Protein AF-A0A252F638-F1 (afdb_monomer_lite)

Foldseek 3Di:
DVVVVVVVVVVVVVVVVVVVVVVVVVVVVVVVVVVVVVVVVVVVVVVVVVVVVVVVVVVVVVVVVVVLVVVLVVLVVVLVVLLVVLVVLLVLVVVLVVVVVVVDPCVVVVVVSVVVLVVSVVVVVVSQVVCVVSVHHDDARQHDDDDPPDPDDDDDDDDDGDHSVRVVCVVPVDDDDDDDDDDDPDPPWDWDDQPNFIWTPLDVQKIWGDDFQQRVVVSVCVVPVVQKDWAQPPLPVFDKDFDFLSQETQLIDGPCCRVPVQCVQCVPPVPGGLVVLLQLLVCLVVLVVCVVVVNDLVVLCVDPRNNSNSVQFVCQPDPQHWEWEAEDSGIYTDHHDSSNSVSNVVVRHIGMHTYRTYMDGHD

pLDDT: mean 82.48, std 19.23, range [24.03, 98.25]

Organism: NCBI:txid1945634

Radius of gyration: 35.83 Å; chains: 1; bounding box: 91×52×131 Å

Structure (mmCIF, N/CA/C/O backbone):
data_AF-A0A252F638-F1
#
_entry.id   AF-A0A252F638-F1
#
loop_
_atom_site.group_PDB
_atom_site.id
_atom_site.type_symbol
_atom_site.label_atom_id
_atom_site.label_alt_id
_atom_site.label_comp_id
_atom_site.label_asym_id
_atom_site.label_entity_id
_atom_site.label_seq_id
_atom_site.pdbx_PDB_ins_code
_atom_site.Cartn_x
_atom_site.Cartn_y
_atom_site.Cartn_z
_atom_site.occupancy
_atom_site.B_iso_or_equiv
_atom_site.auth_seq_id
_atom_site.auth_comp_id
_atom_site.auth_asym_id
_atom_site.auth_atom_id
_atom_site.pdbx_PDB_model_num
ATOM 1 N N . MET A 1 1 ? -57.952 12.252 77.945 1.00 58.69 1 MET A N 1
ATOM 2 C CA . MET A 1 1 ? -56.623 11.713 78.313 1.00 58.69 1 MET A CA 1
ATOM 3 C C . MET A 1 1 ? -56.264 10.426 77.569 1.00 58.69 1 MET A C 1
ATOM 5 O O . MET A 1 1 ? -55.336 10.479 76.787 1.00 58.69 1 MET A O 1
ATOM 9 N N . ARG A 1 2 ? -56.973 9.287 77.717 1.00 58.00 2 ARG A N 1
ATOM 10 C CA . ARG A 1 2 ? -56.670 8.074 76.906 1.00 58.00 2 ARG A CA 1
ATOM 11 C C . ARG A 1 2 ? -56.965 8.223 75.402 1.00 58.00 2 ARG A C 1
ATOM 13 O O . ARG A 1 2 ? -56.241 7.657 74.602 1.00 58.00 2 ARG A O 1
ATOM 20 N N . SER A 1 3 ? -58.005 8.981 75.043 1.00 65.00 3 SER A N 1
ATOM 21 C CA . SER A 1 3 ? -58.380 9.252 73.644 1.00 65.00 3 SER A CA 1
ATOM 22 C C . SER A 1 3 ? -57.400 10.192 72.933 1.00 65.00 3 SER A C 1
ATOM 24 O O . SER A 1 3 ? -57.160 10.025 71.746 1.00 65.00 3 SER A O 1
ATOM 26 N N . ASP A 1 4 ? -56.826 11.155 73.659 1.00 69.62 4 ASP A N 1
ATOM 27 C CA . ASP A 1 4 ? -55.934 12.176 73.088 1.00 69.62 4 ASP A CA 1
ATOM 28 C C . ASP A 1 4 ? -54.546 11.593 72.792 1.00 69.62 4 ASP A C 1
ATOM 30 O O . ASP A 1 4 ? -53.987 11.834 71.731 1.00 69.62 4 ASP A O 1
ATOM 34 N N . ILE A 1 5 ? -54.046 10.727 73.684 1.00 75.94 5 ILE A N 1
ATOM 35 C CA . ILE A 1 5 ? -52.773 10.015 73.495 1.00 75.94 5 ILE A CA 1
ATOM 36 C C . ILE 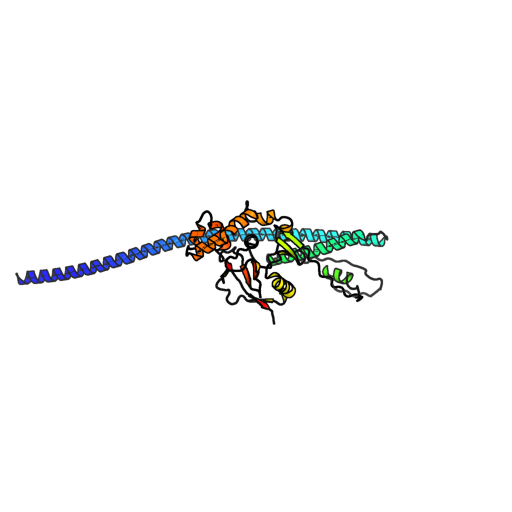A 1 5 ? -52.837 9.100 72.265 1.00 75.94 5 ILE A C 1
ATOM 38 O O . ILE A 1 5 ? -51.865 9.012 71.528 1.00 75.94 5 ILE A O 1
ATOM 42 N N . HIS A 1 6 ? -53.975 8.437 72.028 1.00 74.44 6 HIS A N 1
ATOM 43 C CA . HIS A 1 6 ? -54.121 7.531 70.888 1.00 74.44 6 HIS A CA 1
ATOM 44 C C . HIS A 1 6 ? -54.117 8.280 69.545 1.00 74.44 6 HIS A C 1
ATOM 46 O O . HIS A 1 6 ? -53.469 7.843 68.598 1.00 74.44 6 HIS A O 1
ATOM 52 N N . SER A 1 7 ? -54.770 9.447 69.494 1.00 81.75 7 SER A N 1
ATOM 53 C CA . SER A 1 7 ? -54.767 10.316 68.313 1.00 81.75 7 SER A CA 1
ATOM 54 C C . SER A 1 7 ? -53.388 10.921 68.030 1.00 81.75 7 SER A C 1
ATOM 56 O O . SER A 1 7 ? -53.022 11.062 66.867 1.00 81.75 7 SER A O 1
ATOM 58 N N . GLU A 1 8 ? -52.615 11.271 69.062 1.00 86.12 8 GLU A N 1
ATOM 59 C CA . GLU A 1 8 ? -51.240 11.758 68.884 1.00 86.12 8 GLU A CA 1
ATOM 60 C C . GLU A 1 8 ? -50.291 10.654 68.403 1.00 86.12 8 GLU A C 1
ATOM 62 O O . GLU A 1 8 ? -49.432 10.927 67.567 1.00 86.12 8 GLU A O 1
ATOM 67 N N . THR A 1 9 ? -50.451 9.411 68.879 1.00 83.06 9 THR A N 1
ATOM 68 C CA . THR A 1 9 ? -49.637 8.278 68.407 1.00 83.06 9 THR A CA 1
ATOM 69 C C . THR A 1 9 ? -49.899 7.934 66.943 1.00 83.06 9 THR A C 1
ATOM 71 O O . THR A 1 9 ? -48.945 7.717 66.208 1.00 83.06 9 THR A O 1
ATOM 74 N N . GLU A 1 10 ? -51.157 7.961 66.498 1.00 86.44 10 GLU A N 1
ATOM 75 C CA . GLU A 1 10 ? -51.524 7.685 65.099 1.00 86.44 10 GLU A CA 1
ATOM 76 C C . GLU A 1 10 ? -50.970 8.764 64.147 1.00 86.44 10 GLU A C 1
ATOM 78 O O . GLU A 1 10 ? -50.422 8.457 63.092 1.00 86.44 10 GLU A O 1
ATOM 83 N N . LEU A 1 11 ? -51.005 10.038 64.562 1.00 90.44 11 LEU A N 1
ATOM 84 C CA . LEU A 1 11 ? -50.413 11.145 63.801 1.00 90.44 11 LEU A CA 1
ATOM 85 C C . LEU A 1 11 ? -48.877 11.047 63.711 1.00 90.44 11 LEU A C 1
ATOM 87 O O . LEU A 1 11 ? -48.276 11.474 62.726 1.00 90.44 11 LEU A O 1
ATOM 91 N N . LEU A 1 12 ? -48.236 10.527 64.762 1.00 88.69 12 LEU A N 1
ATOM 92 C CA . LEU A 1 12 ? -46.794 10.287 64.804 1.00 88.69 12 LEU A CA 1
ATOM 93 C C . LEU A 1 12 ? -46.390 9.129 63.889 1.00 88.69 12 LEU A C 1
ATOM 95 O O . LEU A 1 12 ? -45.396 9.261 63.180 1.00 88.69 12 LEU A O 1
ATOM 99 N N . GLU A 1 13 ? -47.150 8.034 63.877 1.00 88.44 13 GLU A N 1
ATOM 100 C CA . GLU A 1 13 ? -46.919 6.904 62.966 1.00 88.44 13 GLU A CA 1
ATOM 101 C C . GLU A 1 13 ? -47.031 7.353 61.509 1.00 88.44 13 GLU A C 1
ATOM 103 O O . GLU A 1 13 ? -46.106 7.134 60.731 1.00 88.44 13 GLU A O 1
ATOM 108 N N . GLN A 1 14 ? -48.088 8.098 61.175 1.00 92.12 14 GLN A N 1
ATOM 109 C CA . GLN A 1 14 ? -48.300 8.606 59.821 1.00 92.12 14 GLN A CA 1
ATOM 110 C C . GLN A 1 14 ? -47.173 9.545 59.362 1.00 92.12 14 GLN A C 1
ATOM 112 O O . GLN A 1 14 ? -46.662 9.409 58.255 1.00 92.12 14 GLN A O 1
ATOM 117 N N . LYS A 1 15 ? -46.723 10.459 60.232 1.00 93.81 15 LYS A N 1
ATOM 118 C CA . LYS A 1 15 ? -45.560 11.312 59.935 1.00 93.81 15 LYS A CA 1
ATOM 119 C C . LYS A 1 15 ? -44.263 10.525 59.796 1.00 93.81 15 LYS A C 1
ATOM 121 O O . LYS A 1 15 ? -43.403 10.916 59.020 1.00 93.81 15 LYS A O 1
ATOM 126 N N . THR A 1 16 ? -44.100 9.453 60.567 1.00 93.00 16 THR A N 1
ATOM 127 C CA . THR A 1 16 ? -42.897 8.616 60.493 1.00 93.00 16 THR A CA 1
ATOM 128 C C . THR A 1 16 ? -42.855 7.861 59.165 1.00 93.00 16 THR A C 1
ATOM 130 O O . THR A 1 16 ? -41.799 7.820 58.543 1.00 93.00 16 THR A O 1
ATOM 133 N N . GLU A 1 17 ? -43.991 7.340 58.689 1.00 93.06 17 GLU A N 1
ATOM 134 C CA . GLU A 1 17 ? -44.095 6.717 57.360 1.00 93.06 17 GLU A CA 1
ATOM 135 C C . GLU A 1 17 ? -43.847 7.718 56.220 1.00 93.06 17 GLU A C 1
ATOM 137 O O . GLU A 1 17 ? -43.155 7.387 55.256 1.00 93.06 17 GLU A O 1
ATOM 142 N N . GLU A 1 18 ? -44.370 8.946 56.325 1.00 94.62 18 GLU A N 1
ATOM 143 C CA . GLU A 1 18 ? -44.113 10.010 55.342 1.00 94.62 18 GLU A CA 1
ATOM 144 C C . GLU A 1 18 ? -42.617 10.364 55.266 1.00 94.62 18 GLU A C 1
ATOM 146 O O . GLU A 1 18 ? -42.051 10.430 54.174 1.00 94.62 18 GLU A O 1
ATOM 151 N N . GLU A 1 19 ? -41.957 10.524 56.415 1.00 94.62 19 GLU A N 1
ATOM 152 C CA . GLU A 1 19 ? -40.517 10.804 56.494 1.00 94.62 19 GLU A CA 1
ATOM 153 C C . GLU A 1 19 ? -39.664 9.617 56.002 1.00 94.62 19 GLU A C 1
ATOM 155 O O . GLU A 1 19 ? -38.630 9.820 55.364 1.00 94.62 19 GLU A O 1
ATOM 160 N N . GLU A 1 20 ? -40.085 8.367 56.240 1.00 93.69 20 GLU A N 1
ATOM 161 C CA . GLU A 1 20 ? -39.410 7.183 55.689 1.00 93.69 20 GLU A CA 1
ATOM 162 C C . GLU A 1 20 ? -39.523 7.109 54.162 1.00 93.69 20 GLU A C 1
ATOM 164 O O . GLU A 1 20 ? -38.523 6.833 53.492 1.00 93.69 20 GLU A O 1
ATOM 169 N N . GLN A 1 21 ? -40.696 7.411 53.595 1.00 94.50 21 GLN A N 1
ATOM 170 C CA . GLN A 1 21 ? -40.860 7.498 52.142 1.00 94.50 21 GLN A CA 1
ATOM 171 C C . GLN A 1 21 ? -40.021 8.629 51.546 1.00 94.50 21 GLN A C 1
ATOM 173 O O . GLN A 1 21 ? -39.346 8.430 50.533 1.00 94.50 21 GLN A O 1
ATOM 178 N N . GLU A 1 22 ? -40.017 9.812 52.165 1.00 95.50 22 GLU A N 1
ATOM 179 C CA . GLU A 1 22 ? -39.194 10.927 51.699 1.00 95.50 22 GLU A CA 1
ATOM 180 C C . GLU A 1 22 ? -37.705 10.558 51.733 1.00 95.50 22 GLU A C 1
ATOM 182 O O . GLU A 1 22 ? -36.995 10.755 50.741 1.00 95.50 22 GLU A O 1
ATOM 187 N N . LYS A 1 23 ? -37.243 9.912 52.808 1.00 95.38 23 LYS A N 1
ATOM 188 C CA . LYS A 1 23 ? -35.877 9.397 52.910 1.00 95.38 23 LYS A CA 1
ATOM 189 C C . LYS A 1 23 ? -35.537 8.424 51.777 1.00 95.38 23 LYS A C 1
ATOM 191 O O . LYS A 1 23 ? -34.505 8.605 51.132 1.00 95.38 23 LYS A O 1
ATOM 196 N N . GLU A 1 24 ? -36.388 7.439 51.491 1.00 95.50 24 GLU A N 1
ATOM 197 C CA . GLU A 1 24 ? -36.152 6.475 50.405 1.00 95.50 24 GLU A CA 1
ATOM 198 C C . GLU A 1 24 ? -36.061 7.177 49.037 1.00 95.50 24 GLU A C 1
ATOM 200 O O . GLU A 1 24 ? -35.197 6.865 48.210 1.00 95.50 24 GLU A O 1
ATOM 205 N N . THR A 1 25 ? -36.908 8.182 48.788 1.00 96.12 25 THR A N 1
ATOM 206 C CA . THR A 1 25 ? -36.836 8.958 47.539 1.00 96.12 25 THR A CA 1
ATOM 207 C C . THR A 1 25 ? -35.544 9.767 47.421 1.00 96.12 25 THR A C 1
ATOM 209 O O . THR A 1 25 ? -34.970 9.846 46.330 1.00 96.12 25 THR A O 1
ATOM 212 N N . LEU A 1 26 ? -35.057 10.340 48.526 1.00 95.69 26 LEU A N 1
ATOM 213 C CA . LEU A 1 26 ? -33.800 11.084 48.562 1.00 95.69 26 LEU A CA 1
ATOM 214 C C . LEU A 1 26 ? -32.593 10.166 48.348 1.00 95.69 26 LEU A C 1
ATOM 216 O O . LEU A 1 26 ? -31.718 10.516 47.558 1.00 95.69 26 LEU A O 1
ATOM 220 N N . GLU A 1 27 ? -32.576 8.984 48.966 1.00 96.06 27 GLU A N 1
ATOM 221 C CA . GLU A 1 27 ? -31.521 7.979 48.775 1.00 96.06 27 GLU A CA 1
ATOM 222 C C . GLU A 1 27 ? -31.465 7.500 47.315 1.00 96.06 27 GLU A C 1
ATOM 224 O O . GLU A 1 27 ? -30.397 7.482 46.698 1.00 96.06 27 GLU A O 1
ATOM 229 N N . ASN A 1 28 ? -32.619 7.214 46.706 1.00 95.12 28 ASN A N 1
ATOM 230 C CA . ASN A 1 28 ? -32.695 6.850 45.289 1.00 95.12 28 ASN A CA 1
ATOM 231 C C . ASN A 1 28 ? -32.191 7.975 44.375 1.00 95.12 28 ASN A C 1
ATOM 233 O O . ASN A 1 28 ? -31.450 7.734 43.416 1.00 95.12 28 ASN A O 1
ATOM 237 N N . ARG A 1 29 ? -32.556 9.224 44.677 1.00 96.25 29 ARG A N 1
ATOM 238 C CA . ARG A 1 29 ? -32.088 10.388 43.919 1.00 96.25 29 ARG A CA 1
ATOM 239 C C . ARG A 1 29 ? -30.583 10.596 44.075 1.00 96.25 29 ARG A C 1
ATOM 241 O O . ARG A 1 29 ? -29.923 10.943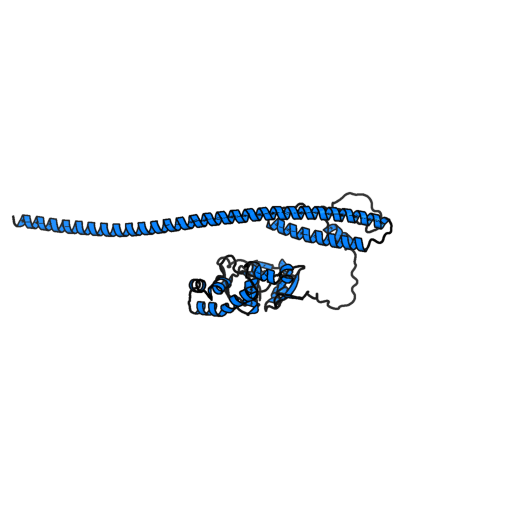 43.096 1.00 96.25 29 ARG A O 1
ATOM 248 N N . GLU A 1 30 ? -30.034 10.368 45.264 1.00 95.31 30 GLU A N 1
ATOM 249 C CA . GLU A 1 30 ? -28.596 10.432 45.513 1.00 95.31 30 GLU A CA 1
ATOM 250 C C . GLU A 1 30 ? -27.836 9.395 44.676 1.00 95.31 30 GLU A C 1
ATOM 252 O O . GLU A 1 30 ? -26.836 9.741 44.045 1.00 95.31 30 GLU A O 1
ATOM 257 N N . ILE A 1 31 ? -28.330 8.154 44.606 1.00 96.31 31 ILE A N 1
ATOM 258 C CA . ILE A 1 31 ? -27.731 7.096 43.781 1.00 96.31 31 ILE A CA 1
ATOM 259 C C . ILE A 1 31 ? -27.689 7.524 42.311 1.00 96.31 31 ILE A C 1
ATOM 261 O O . ILE A 1 31 ? -26.625 7.482 41.694 1.00 96.31 31 ILE A O 1
ATOM 265 N N . ILE A 1 32 ? -28.813 8.006 41.768 1.00 96.69 32 ILE A N 1
ATOM 266 C CA . ILE A 1 32 ? -28.897 8.462 40.371 1.00 96.69 32 ILE A CA 1
ATOM 267 C C . ILE A 1 32 ? -27.899 9.597 40.101 1.00 96.69 32 ILE A C 1
ATOM 269 O O . ILE A 1 32 ? -27.195 9.575 39.092 1.00 96.69 32 ILE A O 1
ATOM 273 N N . LEU A 1 33 ? -27.810 10.579 41.004 1.00 95.25 33 LEU A N 1
ATOM 274 C CA . LEU A 1 33 ? -26.892 11.709 40.853 1.00 95.25 33 LEU A CA 1
ATOM 275 C C . LEU A 1 33 ? -25.424 11.275 40.916 1.00 95.25 33 LEU A C 1
ATOM 277 O O . LEU A 1 33 ? -24.620 11.755 40.120 1.00 95.25 33 LEU A O 1
ATOM 281 N N . ARG A 1 34 ? -25.068 10.349 41.813 1.00 94.94 34 ARG A N 1
ATOM 282 C CA . ARG A 1 34 ? -23.709 9.793 41.890 1.00 94.94 34 ARG A CA 1
ATOM 283 C C . ARG A 1 34 ? -23.340 9.031 40.618 1.00 94.94 34 ARG A C 1
ATOM 285 O O . ARG A 1 34 ? -22.230 9.196 40.123 1.00 94.94 34 ARG A O 1
ATOM 292 N N . THR A 1 35 ? -24.264 8.246 40.063 1.00 95.81 35 THR A N 1
ATOM 293 C CA . THR A 1 35 ? -24.048 7.553 38.784 1.00 95.81 35 THR A CA 1
ATOM 294 C C . THR A 1 35 ? -23.843 8.541 37.635 1.00 95.81 35 THR A C 1
ATOM 296 O O . THR A 1 35 ? -22.901 8.379 36.864 1.00 95.81 35 THR A O 1
ATOM 299 N N . ALA A 1 36 ? -24.669 9.587 37.544 1.00 95.50 36 ALA A N 1
ATOM 300 C CA . ALA A 1 36 ? -24.535 10.608 36.506 1.00 95.50 36 ALA A CA 1
ATOM 301 C C . ALA A 1 36 ? -23.209 11.384 36.611 1.00 95.50 36 ALA A C 1
ATOM 303 O O . ALA A 1 36 ? -22.585 11.674 35.595 1.00 95.50 36 ALA A O 1
ATOM 304 N N . LEU A 1 37 ? -22.750 11.691 37.831 1.00 95.44 37 LEU A N 1
ATOM 305 C CA . LEU A 1 37 ? -21.444 12.323 38.048 1.00 95.44 37 LEU A CA 1
ATOM 306 C C . LEU A 1 37 ? -20.290 11.429 37.584 1.00 95.44 37 LEU A C 1
ATOM 308 O O . LEU A 1 37 ? -19.394 11.924 36.910 1.00 95.44 37 LEU A O 1
ATOM 312 N N . GLY A 1 38 ? -20.342 10.126 37.880 1.00 95.88 38 GLY A N 1
ATOM 313 C CA . GLY A 1 38 ? -19.332 9.176 37.404 1.00 95.88 38 GLY A CA 1
ATOM 314 C C . GLY A 1 38 ? -19.253 9.115 35.875 1.00 95.88 38 GLY A C 1
ATOM 315 O O . GLY A 1 38 ? -18.164 9.167 35.316 1.00 95.88 38 GLY A O 1
ATOM 316 N N . GLN A 1 39 ? -20.402 9.102 35.192 1.00 95.12 39 GLN A N 1
ATOM 317 C CA . GLN A 1 39 ? -20.447 9.147 33.723 1.00 95.12 39 GLN A CA 1
ATOM 318 C C . GLN A 1 39 ? -19.844 10.442 33.164 1.00 95.12 39 GLN A C 1
ATOM 320 O O . GLN A 1 39 ? -19.065 10.401 32.218 1.00 95.12 39 GLN A O 1
ATOM 325 N N . LEU A 1 40 ? -20.144 11.593 33.773 1.00 95.50 40 LEU A N 1
ATOM 326 C CA . LEU A 1 40 ? -19.561 12.871 33.354 1.00 95.50 40 LEU A CA 1
ATOM 327 C C . LEU A 1 40 ? -18.043 12.927 33.582 1.00 95.50 40 LEU A C 1
ATOM 329 O O . LEU A 1 40 ? -17.329 13.535 32.787 1.00 95.50 40 LEU A O 1
ATOM 333 N N . GLU A 1 41 ? -17.530 12.305 34.645 1.00 96.00 41 GLU A N 1
ATOM 334 C CA . GLU A 1 41 ? -16.086 12.187 34.871 1.00 96.00 41 GLU A CA 1
ATOM 335 C C . GLU A 1 41 ? -15.407 11.331 33.794 1.00 96.00 41 GLU A C 1
ATOM 337 O O . GLU A 1 41 ? -14.342 11.712 33.299 1.00 96.00 41 GLU A O 1
ATOM 342 N N . GLU A 1 42 ? -16.025 10.218 33.389 1.00 95.25 42 GLU A N 1
ATOM 343 C CA . GLU A 1 42 ? -15.558 9.397 32.263 1.00 95.25 42 GLU A CA 1
ATOM 344 C C . GLU A 1 42 ? -15.563 10.194 30.950 1.00 95.25 42 GLU A C 1
ATOM 346 O O . GLU A 1 42 ? -14.553 10.217 30.242 1.00 95.25 42 GLU A O 1
ATOM 351 N N . ASP A 1 43 ? -16.640 10.928 30.660 1.00 95.06 43 ASP A N 1
ATOM 352 C CA . ASP A 1 43 ? -16.746 11.769 29.462 1.00 95.06 43 ASP A CA 1
ATOM 353 C C . ASP A 1 43 ? -15.653 12.851 29.417 1.00 95.06 43 ASP A C 1
ATOM 355 O O . ASP A 1 43 ? -15.048 13.094 28.368 1.00 95.06 43 ASP A O 1
ATOM 359 N N . ILE A 1 44 ? -15.335 13.476 30.559 1.00 95.56 44 ILE A N 1
ATOM 360 C CA . ILE A 1 44 ? -14.235 14.449 30.667 1.00 95.56 44 ILE A CA 1
ATOM 361 C C . ILE A 1 44 ? -12.887 13.786 30.355 1.00 95.56 44 ILE A C 1
ATOM 363 O O . ILE A 1 44 ? -12.056 14.372 29.653 1.00 95.56 44 ILE A O 1
ATOM 367 N N . GLN A 1 45 ? -12.655 12.562 30.839 1.00 93.81 45 GLN A N 1
ATOM 368 C CA . GLN A 1 45 ? -11.428 11.822 30.536 1.00 93.81 45 GLN A CA 1
ATOM 369 C C . GLN A 1 45 ? -11.323 11.491 29.044 1.00 93.81 45 GLN A C 1
ATOM 371 O O . GLN A 1 45 ? -10.265 11.705 28.446 1.00 93.81 45 GLN A O 1
ATOM 376 N N . VAL A 1 46 ? -12.416 11.029 28.429 1.00 94.19 46 VAL A N 1
ATOM 377 C CA . VAL A 1 46 ? -12.481 10.755 26.986 1.00 94.19 46 VAL A CA 1
ATOM 378 C C . VAL A 1 46 ? -12.207 12.028 26.186 1.00 94.19 46 VAL A C 1
ATOM 380 O O . VAL A 1 46 ? -11.381 12.001 25.272 1.00 94.19 46 VAL A O 1
ATOM 383 N N . SER A 1 47 ? -12.809 13.159 26.566 1.00 92.94 47 SER A N 1
ATOM 384 C CA . SER A 1 47 ? -12.556 14.459 25.931 1.00 92.94 47 SER A CA 1
ATOM 385 C C . SER A 1 47 ? -11.071 14.830 25.970 1.00 92.94 47 SER A C 1
ATOM 387 O O . SER A 1 47 ? -10.502 15.205 24.947 1.00 92.94 47 SER A O 1
ATOM 389 N N . GLY A 1 48 ? -10.403 14.646 27.113 1.00 94.75 48 GLY A N 1
ATOM 390 C CA . GLY A 1 48 ? -8.969 14.923 27.236 1.00 94.75 48 GLY A CA 1
ATOM 391 C C . GLY A 1 48 ? -8.077 14.006 26.384 1.00 94.75 48 GLY A C 1
ATOM 392 O O . GLY A 1 48 ? -7.020 14.429 25.912 1.00 94.75 48 GLY A O 1
ATOM 393 N N . ILE A 1 49 ? -8.478 12.749 26.157 1.00 94.62 49 ILE A N 1
ATOM 394 C CA . ILE A 1 49 ? -7.775 11.834 25.238 1.00 94.62 49 ILE A CA 1
ATOM 395 C C . ILE A 1 49 ? -7.979 12.273 23.783 1.00 94.62 49 ILE A C 1
ATOM 397 O O . ILE A 1 49 ? -7.032 12.248 22.989 1.00 94.62 49 ILE A O 1
ATOM 401 N N . LEU A 1 50 ? -9.195 12.690 23.427 1.00 92.25 50 LEU A N 1
ATOM 402 C CA . LEU A 1 50 ? -9.516 13.172 22.086 1.00 92.25 50 LEU A CA 1
ATOM 403 C C . LEU A 1 50 ? -8.754 14.456 21.751 1.00 92.25 50 LEU A C 1
ATOM 405 O O . LEU A 1 50 ? -8.195 14.542 20.662 1.00 92.25 50 LEU A O 1
ATOM 409 N N . GLU A 1 51 ? -8.647 15.402 22.686 1.00 95.88 51 GLU A N 1
ATOM 410 C CA . GLU A 1 51 ? -7.850 16.624 22.509 1.00 95.88 51 GLU A CA 1
ATOM 411 C C . GLU A 1 51 ? -6.380 16.309 22.209 1.00 95.88 51 GLU A C 1
ATOM 413 O O . GLU A 1 51 ? -5.830 16.792 21.221 1.00 95.88 51 GLU A O 1
ATOM 418 N N . LYS A 1 52 ? -5.753 15.415 22.983 1.00 94.75 52 LYS A N 1
ATOM 419 C CA . LYS A 1 52 ? -4.360 14.998 22.738 1.00 94.75 52 LYS A CA 1
ATOM 420 C C . LYS A 1 52 ? -4.185 14.306 21.390 1.00 94.75 52 LYS A C 1
ATOM 422 O O . LYS A 1 52 ? -3.175 14.491 20.711 1.00 94.75 52 LYS A O 1
ATOM 427 N N . THR A 1 53 ? -5.162 13.488 21.007 1.00 93.38 53 THR A N 1
ATOM 428 C CA . THR A 1 53 ? -5.156 12.790 19.718 1.00 93.38 53 THR A CA 1
ATOM 429 C C . THR A 1 53 ? -5.280 13.794 18.575 1.00 93.38 53 THR A C 1
ATOM 431 O O . THR A 1 53 ? -4.540 13.705 17.599 1.00 93.38 53 THR A O 1
ATOM 434 N N . PHE A 1 54 ? -6.156 14.788 18.720 1.00 94.75 54 PHE A N 1
ATOM 435 C CA . PHE A 1 54 ? -6.317 15.879 17.767 1.00 94.75 54 PHE A CA 1
ATOM 436 C C . PHE A 1 54 ? -5.025 16.691 17.608 1.00 94.75 54 PHE A C 1
ATOM 438 O O . PHE A 1 54 ? -4.583 16.919 16.484 1.00 94.75 54 PHE A O 1
ATOM 445 N N . GLU A 1 55 ? -4.366 17.057 18.711 1.00 95.12 55 GLU A N 1
ATOM 446 C CA . GLU A 1 55 ? -3.066 17.740 18.682 1.00 95.12 55 GLU A CA 1
ATOM 447 C C . GLU A 1 55 ? -1.987 16.913 17.964 1.00 95.12 55 GLU A C 1
ATOM 449 O O . GLU A 1 55 ? -1.214 17.452 17.167 1.00 95.12 55 GLU A O 1
ATOM 454 N N . SER A 1 56 ? -1.945 15.597 18.204 1.00 93.81 56 SER A N 1
ATOM 455 C CA . SER A 1 56 ? -1.012 14.694 17.519 1.00 93.81 56 SER A CA 1
ATOM 456 C C . SER A 1 56 ? -1.279 14.634 16.015 1.00 93.81 56 SER A C 1
ATOM 458 O O . SER A 1 56 ? -0.351 14.777 15.222 1.00 93.81 56 SER A O 1
ATOM 460 N N . VAL A 1 57 ? -2.543 14.474 15.613 1.00 93.25 57 VAL A N 1
ATOM 461 C CA . VAL A 1 57 ? -2.945 14.434 14.199 1.00 93.25 57 VAL A CA 1
ATOM 462 C C . VAL A 1 57 ? -2.611 15.750 13.501 1.00 93.25 57 VAL A C 1
ATOM 464 O O . VAL A 1 57 ? -2.121 15.743 12.373 1.00 93.25 57 VAL A O 1
ATOM 467 N N . GLU A 1 58 ? -2.822 16.885 14.164 1.00 94.88 58 GLU A N 1
ATOM 468 C CA . GLU A 1 58 ? -2.506 18.198 13.605 1.00 94.88 58 GLU A CA 1
ATOM 469 C C . GLU A 1 58 ? -0.994 18.381 13.400 1.00 94.88 58 GLU A C 1
ATOM 471 O O . GLU A 1 58 ? -0.556 18.894 12.366 1.00 94.88 58 GLU A O 1
ATOM 476 N N . LYS A 1 59 ? -0.177 17.883 14.332 1.00 94.62 59 LYS A N 1
ATOM 477 C CA . LYS A 1 59 ? 1.283 17.854 14.185 1.00 94.62 59 LYS A CA 1
ATOM 478 C C . LYS A 1 59 ? 1.723 16.960 13.022 1.00 94.62 59 LYS A C 1
ATOM 480 O O . LYS A 1 59 ? 2.573 17.370 12.227 1.00 94.62 59 LYS A O 1
ATOM 485 N N . ASP A 1 60 ? 1.137 15.774 12.892 1.00 92.62 60 ASP A N 1
ATOM 486 C CA . ASP A 1 60 ? 1.436 14.852 11.792 1.00 92.62 60 ASP A CA 1
ATOM 487 C C . ASP A 1 60 ? 1.038 15.458 10.441 1.00 92.62 60 ASP A C 1
ATOM 489 O O . ASP A 1 60 ? 1.816 15.420 9.482 1.00 92.62 60 ASP A O 1
ATOM 493 N N . ARG A 1 61 ? -0.126 16.119 10.379 1.00 94.12 61 ARG A N 1
ATOM 494 C CA . ARG A 1 61 ? -0.605 16.858 9.203 1.00 94.12 61 ARG A CA 1
ATOM 495 C C . ARG A 1 61 ? 0.387 17.939 8.778 1.00 94.12 61 ARG A C 1
ATOM 497 O O . ARG A 1 61 ? 0.730 18.025 7.599 1.00 94.12 61 ARG A O 1
ATOM 504 N N . GLN A 1 62 ? 0.881 18.742 9.721 1.00 93.81 62 GLN A N 1
ATOM 505 C CA . GLN A 1 62 ? 1.902 19.759 9.448 1.00 93.81 62 GLN A CA 1
ATOM 506 C C . GLN A 1 62 ? 3.214 19.134 8.950 1.00 93.81 62 GLN A C 1
ATOM 508 O O . GLN A 1 62 ? 3.832 19.655 8.021 1.00 93.81 62 GLN A O 1
ATOM 513 N N . GLY A 1 63 ? 3.611 17.987 9.510 1.00 91.25 63 GLY A N 1
ATOM 514 C CA . GLY A 1 63 ? 4.777 17.230 9.055 1.00 91.25 63 GLY A CA 1
ATOM 515 C C . GLY A 1 63 ? 4.652 16.737 7.610 1.00 91.25 63 GLY A C 1
ATOM 516 O O . GLY A 1 63 ? 5.601 16.861 6.835 1.00 91.25 63 GLY A O 1
ATOM 517 N N . VAL A 1 64 ? 3.482 16.220 7.222 1.00 91.12 64 VAL A N 1
ATOM 518 C CA . VAL A 1 64 ? 3.207 15.785 5.841 1.00 91.12 64 VAL A CA 1
ATOM 519 C C . VAL A 1 64 ? 3.206 16.970 4.877 1.00 91.12 64 VAL A C 1
ATOM 521 O O . VAL A 1 64 ? 3.817 16.878 3.814 1.00 91.12 64 VAL A O 1
ATOM 524 N N . LEU A 1 65 ? 2.584 18.093 5.247 1.00 90.38 65 LEU A N 1
ATOM 525 C CA . LEU A 1 65 ? 2.574 19.299 4.412 1.00 90.38 65 LEU A CA 1
ATOM 526 C C . LEU A 1 65 ? 3.982 19.835 4.151 1.00 90.38 65 LEU A C 1
ATOM 528 O O . LEU A 1 65 ? 4.293 20.192 3.018 1.00 90.38 65 LEU A O 1
ATOM 532 N N . LYS A 1 66 ? 4.849 19.832 5.168 1.00 94.19 66 LYS A N 1
ATOM 533 C CA . LYS A 1 66 ? 6.245 20.242 5.003 1.00 94.19 66 LYS A CA 1
ATOM 534 C C . LYS A 1 66 ? 6.990 19.344 4.008 1.00 94.19 66 LYS A C 1
ATOM 536 O O . LYS A 1 66 ? 7.653 19.853 3.114 1.00 94.19 66 LYS A O 1
ATOM 541 N N . LYS A 1 67 ? 6.840 18.020 4.125 1.00 93.12 67 LYS A N 1
ATOM 542 C CA . LYS A 1 67 ? 7.458 17.060 3.192 1.00 93.12 67 LYS A CA 1
ATOM 543 C C . LYS A 1 67 ? 6.939 17.217 1.765 1.00 93.12 67 LYS A C 1
ATOM 545 O O . LYS A 1 67 ? 7.702 17.066 0.819 1.00 93.12 67 LYS A O 1
ATOM 550 N N . LEU A 1 68 ? 5.645 17.503 1.603 1.00 89.69 68 LEU A N 1
ATOM 551 C CA . LEU A 1 68 ? 5.074 17.782 0.286 1.00 89.69 68 LEU A CA 1
ATOM 552 C C . LEU A 1 68 ? 5.735 19.005 -0.347 1.00 89.69 68 LEU A C 1
ATOM 554 O O . LEU A 1 68 ? 6.077 18.938 -1.520 1.00 89.69 68 LEU A O 1
ATOM 558 N N . GLU A 1 69 ? 5.954 20.077 0.415 1.00 92.19 69 GLU A N 1
ATOM 559 C CA . GLU A 1 69 ? 6.647 21.266 -0.090 1.00 92.19 69 GLU A CA 1
ATOM 560 C C . GLU A 1 69 ? 8.100 20.963 -0.481 1.00 92.19 69 GLU A C 1
ATOM 562 O O . GLU A 1 69 ? 8.512 21.285 -1.592 1.00 92.19 69 GLU A O 1
ATOM 567 N N . GLU A 1 70 ? 8.839 20.236 0.363 1.00 92.75 70 GLU A N 1
ATOM 568 C CA . GLU A 1 70 ? 10.208 19.787 0.060 1.00 92.75 70 GLU A CA 1
ATOM 569 C C . GLU A 1 70 ? 10.264 18.969 -1.249 1.00 92.75 70 GLU A C 1
ATOM 571 O O . GLU A 1 70 ? 11.167 19.147 -2.070 1.00 92.75 70 GLU A O 1
ATOM 576 N N . PHE A 1 71 ? 9.271 18.107 -1.502 1.00 91.69 71 PHE A N 1
ATOM 577 C CA . PHE A 1 71 ? 9.179 17.376 -2.769 1.00 91.69 71 PHE A CA 1
ATOM 578 C C . PHE A 1 71 ? 8.840 18.270 -3.964 1.00 91.69 71 PHE A C 1
ATOM 580 O O . PHE A 1 71 ? 9.373 18.036 -5.050 1.00 91.69 71 PHE A O 1
ATOM 587 N N . ARG A 1 72 ? 7.990 19.291 -3.794 1.00 91.00 72 ARG A N 1
ATOM 588 C CA . ARG A 1 72 ? 7.698 20.256 -4.867 1.00 91.00 72 ARG A CA 1
ATOM 589 C C . ARG A 1 72 ? 8.963 21.005 -5.283 1.00 91.00 72 ARG A C 1
ATOM 591 O O . ARG A 1 72 ? 9.254 21.084 -6.476 1.00 91.00 72 ARG A O 1
ATOM 598 N N . GLU A 1 73 ? 9.734 21.496 -4.315 1.00 92.19 73 GLU A N 1
ATOM 599 C CA . GLU A 1 73 ? 11.010 22.178 -4.566 1.00 92.19 73 GLU A CA 1
ATOM 600 C C . GLU A 1 73 ? 12.003 21.259 -5.295 1.00 92.19 73 GLU A C 1
ATOM 602 O O . GLU A 1 73 ? 12.653 21.665 -6.262 1.00 92.19 73 GLU A O 1
ATOM 607 N N . TYR A 1 74 ? 12.075 19.988 -4.891 1.00 92.25 74 TYR A N 1
ATOM 608 C CA . TYR A 1 74 ? 12.941 19.003 -5.535 1.00 92.25 74 TYR A CA 1
ATOM 609 C C . TYR A 1 74 ? 12.551 18.735 -6.997 1.00 92.25 74 TYR A C 1
ATOM 611 O O . TYR A 1 74 ? 13.409 18.750 -7.881 1.00 92.25 74 TYR A O 1
ATOM 619 N N . VAL A 1 75 ? 11.256 18.557 -7.280 1.00 91.88 75 VAL A N 1
ATOM 620 C CA . VAL A 1 75 ? 10.745 18.357 -8.647 1.00 91.88 75 VAL A CA 1
ATOM 621 C C . VAL A 1 75 ? 11.028 19.572 -9.536 1.00 91.88 75 VAL A C 1
ATOM 623 O O . VAL A 1 75 ? 11.425 19.404 -10.689 1.00 91.88 75 VAL A O 1
ATOM 626 N N . GLN A 1 76 ? 10.897 20.794 -9.009 1.00 88.00 76 GLN A N 1
ATOM 627 C CA . GLN A 1 76 ? 11.270 22.014 -9.738 1.00 88.00 76 GLN A CA 1
ATOM 628 C C . GLN A 1 76 ? 12.767 22.072 -10.044 1.00 88.00 76 GLN A C 1
ATOM 630 O O . GLN A 1 76 ? 13.153 22.431 -11.157 1.00 88.00 76 GLN A O 1
ATOM 635 N N . SER A 1 77 ? 13.612 21.696 -9.082 1.00 92.31 77 SER A N 1
ATOM 636 C CA . SER A 1 77 ? 15.060 21.641 -9.288 1.00 92.31 77 SER A CA 1
ATOM 637 C C . SER A 1 77 ? 15.441 20.641 -10.384 1.00 92.31 77 SER A C 1
ATOM 639 O O . SER A 1 77 ? 16.235 20.975 -11.264 1.00 92.31 77 SER A O 1
ATOM 641 N N . LEU A 1 78 ? 14.825 19.454 -10.393 1.00 91.62 78 LEU A N 1
ATOM 642 C CA . LEU A 1 78 ? 15.030 18.458 -11.448 1.00 91.62 78 LEU A CA 1
ATOM 643 C C . LEU A 1 78 ? 14.555 18.956 -12.817 1.00 91.62 78 LEU A C 1
ATOM 645 O O . LEU A 1 78 ? 15.254 18.775 -13.813 1.00 91.62 78 LEU A O 1
ATOM 649 N N . HIS A 1 79 ? 13.399 19.623 -12.880 1.00 88.94 79 HIS A N 1
ATOM 650 C CA . HIS A 1 79 ? 12.894 20.201 -14.130 1.00 88.94 79 HIS A CA 1
ATOM 651 C C . HIS A 1 79 ? 13.857 21.247 -14.697 1.00 88.94 79 HIS A C 1
ATOM 653 O O . HIS A 1 79 ? 14.107 21.261 -15.903 1.00 88.94 79 HIS A O 1
ATOM 659 N N . PHE A 1 80 ? 14.451 22.071 -13.830 1.00 88.56 80 PHE A N 1
ATOM 660 C CA . PHE A 1 80 ? 15.464 23.048 -14.217 1.00 88.56 80 PHE A CA 1
ATOM 661 C C . PHE A 1 80 ? 16.729 22.385 -14.785 1.00 88.56 80 PHE A C 1
ATOM 663 O O . PHE A 1 80 ? 17.147 22.730 -15.888 1.00 88.56 80 PHE A O 1
ATOM 670 N N . GLN A 1 81 ? 17.291 21.388 -14.094 1.00 89.94 81 GLN A N 1
ATOM 671 C CA . GLN A 1 81 ? 18.476 20.657 -14.578 1.00 89.94 81 GLN A CA 1
ATOM 672 C C . GLN A 1 81 ? 18.216 19.967 -15.923 1.00 89.94 81 GLN A C 1
ATOM 674 O O . GLN A 1 81 ? 19.069 19.935 -16.812 1.00 89.94 81 GLN A O 1
ATOM 679 N N . MET A 1 82 ? 17.013 19.428 -16.101 1.00 88.88 82 MET A N 1
ATOM 680 C CA . MET A 1 82 ? 16.636 18.781 -17.349 1.00 88.88 82 MET A CA 1
ATOM 681 C C . MET A 1 82 ? 16.480 19.795 -18.490 1.00 88.88 82 MET A C 1
ATOM 683 O O . MET A 1 82 ? 16.915 19.503 -19.601 1.00 88.88 82 MET A O 1
ATOM 687 N N . LYS A 1 83 ? 15.970 21.009 -18.224 1.00 86.69 83 LYS A N 1
ATOM 688 C CA . LYS A 1 83 ? 15.973 22.114 -19.203 1.00 86.69 83 LYS A CA 1
ATOM 689 C C . LYS A 1 83 ? 17.400 22.472 -19.635 1.00 86.69 83 LYS A C 1
ATOM 691 O O . LYS A 1 83 ? 17.653 22.567 -20.832 1.00 86.69 83 LYS A O 1
ATOM 696 N N . GLU A 1 84 ? 18.343 22.585 -18.697 1.00 89.75 84 GLU A N 1
ATOM 697 C CA . GLU A 1 84 ? 19.758 22.828 -19.033 1.00 89.75 84 GLU A CA 1
ATOM 698 C C . GLU A 1 84 ? 20.335 21.708 -19.915 1.00 89.75 84 GLU A C 1
ATOM 700 O O . GLU A 1 84 ? 21.011 21.968 -20.909 1.00 89.75 84 GLU A O 1
ATOM 705 N N . THR A 1 85 ? 20.001 20.455 -19.604 1.00 88.06 85 THR A N 1
ATOM 706 C CA . THR A 1 85 ? 20.464 19.281 -20.359 1.00 88.06 85 THR A CA 1
ATOM 707 C C . THR A 1 85 ? 19.891 19.247 -21.782 1.00 88.06 85 THR A C 1
ATOM 709 O O . THR A 1 85 ? 20.582 18.851 -22.728 1.00 88.06 85 THR A O 1
ATOM 712 N N . VAL A 1 86 ? 18.637 19.674 -21.957 1.00 86.50 86 VAL A N 1
ATOM 713 C CA . VAL A 1 86 ? 18.000 19.837 -23.271 1.00 86.50 86 VAL A CA 1
ATOM 714 C C . VAL A 1 86 ? 18.702 20.931 -24.076 1.00 86.50 86 VAL A C 1
ATOM 716 O O . VAL A 1 86 ? 19.076 20.686 -25.224 1.00 86.50 86 VAL A O 1
ATOM 719 N N . ASP A 1 87 ? 18.966 22.090 -23.469 1.00 85.50 87 ASP A N 1
ATOM 720 C CA . ASP A 1 87 ? 19.676 23.197 -24.120 1.00 85.50 87 ASP A CA 1
ATOM 721 C C . ASP A 1 87 ? 21.087 22.787 -24.572 1.00 85.50 87 ASP A C 1
ATOM 723 O O . ASP A 1 87 ? 21.523 23.125 -25.677 1.00 85.50 87 ASP A O 1
ATOM 727 N N . GLU A 1 88 ? 21.817 22.039 -23.741 1.00 88.25 88 GLU A N 1
ATOM 728 C CA . GLU A 1 88 ? 23.123 21.477 -24.096 1.00 88.25 88 GLU A CA 1
ATOM 729 C C . GLU A 1 88 ? 23.030 20.511 -25.274 1.00 88.25 88 GLU A C 1
ATOM 731 O O . GLU A 1 88 ? 23.792 20.632 -26.233 1.00 88.25 88 GLU A O 1
ATOM 736 N N . THR A 1 89 ? 22.070 19.585 -25.228 1.00 87.06 89 THR A N 1
ATOM 737 C CA . THR A 1 89 ? 21.829 18.612 -26.302 1.00 87.06 89 THR A CA 1
ATOM 738 C C . THR A 1 89 ? 21.511 19.331 -27.614 1.00 87.06 89 THR A C 1
ATOM 740 O O . THR A 1 89 ? 22.028 18.961 -28.669 1.00 87.06 89 THR A O 1
ATOM 743 N N . GLN A 1 90 ? 20.749 20.427 -27.553 1.00 84.12 90 GLN A N 1
ATOM 744 C CA . GLN A 1 90 ? 20.434 21.250 -28.716 1.00 84.12 90 GLN A CA 1
ATOM 745 C C . GLN A 1 90 ? 21.666 21.968 -29.285 1.00 84.12 90 GLN A C 1
ATOM 747 O O . GLN A 1 90 ? 21.817 22.064 -30.506 1.00 84.12 90 GLN A O 1
ATOM 752 N N . ARG A 1 91 ? 22.571 22.459 -28.430 1.00 87.62 91 ARG A N 1
ATOM 753 C CA . ARG A 1 91 ? 23.851 23.038 -28.875 1.00 87.62 91 ARG A CA 1
ATOM 754 C C . ARG A 1 91 ? 24.731 21.982 -29.539 1.00 87.62 91 ARG A C 1
ATOM 756 O O . ARG A 1 91 ? 25.233 22.235 -30.630 1.00 87.62 91 ARG A O 1
ATOM 763 N N . SER A 1 92 ? 24.860 20.802 -28.929 1.00 89.38 92 SER A N 1
ATOM 764 C CA . SER A 1 92 ? 25.616 19.682 -29.500 1.00 89.38 92 SER A CA 1
ATOM 765 C C . SER A 1 92 ? 25.064 19.254 -30.859 1.00 89.38 92 SER A C 1
ATOM 767 O O . SER A 1 92 ? 25.842 19.018 -31.779 1.00 89.38 92 SER A O 1
ATOM 769 N N . TRP A 1 93 ? 23.738 19.225 -31.019 1.00 87.19 93 TRP A N 1
ATOM 770 C CA . TRP A 1 93 ? 23.107 18.897 -32.296 1.00 87.19 93 TRP A CA 1
ATOM 771 C C . TRP A 1 93 ? 23.501 19.874 -33.404 1.00 87.19 93 TRP A C 1
ATOM 773 O O . TRP A 1 93 ? 23.871 19.447 -34.494 1.00 87.19 93 TRP A O 1
ATOM 783 N N . LYS A 1 94 ? 23.479 21.185 -33.124 1.00 87.69 94 LYS A N 1
ATOM 784 C CA . LYS A 1 94 ? 23.896 22.212 -34.095 1.00 87.69 94 LYS A CA 1
ATOM 785 C C . LYS A 1 94 ? 25.345 22.02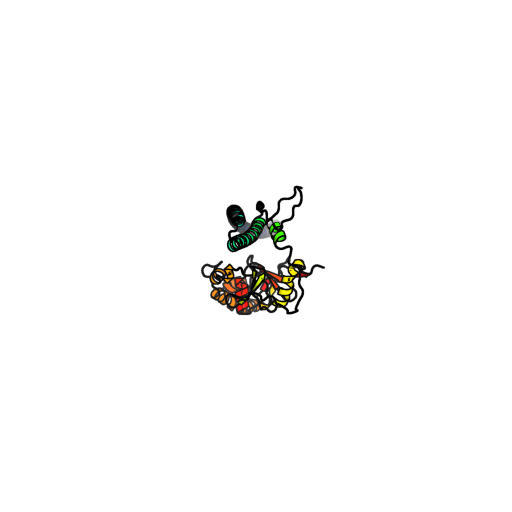1 -34.536 1.00 87.69 94 LYS A C 1
ATOM 787 O O . LYS A 1 94 ? 25.612 22.021 -35.730 1.00 87.69 94 LYS A O 1
ATOM 792 N N . THR A 1 95 ? 26.255 21.785 -33.592 1.00 89.31 95 THR A N 1
ATOM 793 C CA . THR A 1 95 ? 27.669 21.526 -33.904 1.00 89.31 95 THR A CA 1
ATOM 794 C C . THR A 1 95 ? 27.851 20.273 -34.760 1.00 89.31 95 THR A C 1
ATOM 796 O O . THR A 1 95 ? 28.656 20.275 -35.685 1.00 89.31 95 THR A O 1
ATOM 799 N N . ILE A 1 96 ? 27.090 19.208 -34.497 1.00 87.38 96 ILE A N 1
ATOM 800 C CA . ILE A 1 96 ? 27.138 17.996 -35.322 1.00 87.38 96 ILE A CA 1
ATOM 801 C C . ILE A 1 96 ? 26.648 18.264 -36.747 1.00 87.38 96 ILE A C 1
ATOM 803 O O . ILE A 1 96 ? 27.262 17.773 -37.690 1.00 87.38 96 ILE A O 1
ATOM 807 N N . GLN A 1 97 ? 25.586 19.056 -36.923 1.00 84.75 97 GLN A N 1
ATOM 808 C CA . GLN A 1 97 ? 25.120 19.426 -38.263 1.00 84.75 97 GLN A CA 1
ATOM 809 C C . GLN A 1 97 ? 26.180 20.239 -39.025 1.00 84.75 97 GLN A C 1
ATOM 811 O O . GLN A 1 97 ? 26.434 19.946 -40.189 1.00 84.75 97 GLN A O 1
ATOM 816 N N . GLU A 1 98 ? 26.870 21.176 -38.368 1.00 90.38 98 GLU A N 1
ATOM 817 C CA . GLU A 1 98 ? 27.990 21.918 -38.974 1.00 90.38 98 GLU A CA 1
ATOM 818 C C . GLU A 1 98 ? 29.141 20.987 -39.405 1.00 90.38 98 GLU A C 1
ATOM 820 O O . GLU A 1 98 ? 29.702 21.153 -40.485 1.00 90.38 98 GLU A O 1
ATOM 825 N N . LEU A 1 99 ? 29.485 19.977 -38.598 1.00 88.19 99 LEU A N 1
ATOM 826 C CA . LEU A 1 99 ? 30.509 18.982 -38.953 1.00 88.19 99 LEU A CA 1
ATOM 827 C C . LEU A 1 99 ? 30.068 18.088 -40.119 1.00 88.19 99 LEU A C 1
ATOM 829 O O . LEU A 1 99 ? 30.867 17.772 -40.998 1.00 88.19 99 LEU A O 1
ATOM 833 N N . LYS A 1 100 ? 28.784 17.734 -40.169 1.00 86.62 100 LYS A N 1
ATOM 834 C CA . LYS A 1 100 ? 28.192 16.976 -41.274 1.00 86.62 100 LYS A CA 1
ATOM 835 C C . LYS A 1 100 ? 28.250 17.742 -42.596 1.00 86.62 100 LYS A C 1
ATOM 837 O O . LYS A 1 100 ? 28.510 17.146 -43.637 1.00 86.62 100 LYS A O 1
ATOM 842 N N . GLU A 1 101 ? 28.049 19.060 -42.565 1.00 90.38 101 GLU A N 1
ATOM 843 C CA . GLU A 1 101 ? 28.222 19.933 -43.738 1.00 90.38 101 GLU A CA 1
ATOM 844 C C . GLU A 1 101 ? 29.674 19.970 -44.244 1.00 90.38 101 GLU A C 1
ATOM 846 O O . GLU A 1 101 ? 29.910 20.245 -45.422 1.00 90.38 101 GLU A O 1
ATOM 851 N N . LEU A 1 102 ? 30.642 19.662 -43.375 1.00 92.50 102 LEU A N 1
ATOM 852 C CA . LEU A 1 102 ? 32.061 19.532 -43.709 1.00 92.50 102 LEU A CA 1
ATOM 853 C C . LEU A 1 102 ? 32.455 18.119 -44.178 1.00 92.50 102 LEU A C 1
ATOM 855 O O . LEU A 1 102 ? 33.642 17.871 -44.375 1.00 92.50 102 LEU A O 1
ATOM 859 N N . ASP A 1 103 ? 31.479 17.232 -44.410 1.00 89.94 103 ASP A N 1
ATOM 860 C CA . ASP A 1 103 ? 31.669 15.839 -44.854 1.00 89.94 103 ASP A CA 1
ATOM 861 C C . ASP A 1 103 ? 32.406 14.955 -43.823 1.00 89.94 103 ASP A C 1
ATOM 863 O O . ASP A 1 103 ? 32.982 13.923 -44.168 1.00 89.94 103 ASP A O 1
ATOM 867 N N . GLU A 1 104 ? 32.387 15.346 -42.542 1.00 91.50 104 GLU A N 1
ATOM 868 C CA . GLU A 1 104 ? 32.878 14.511 -41.441 1.00 91.50 104 GLU A CA 1
ATOM 869 C C . GLU A 1 104 ? 31.870 13.397 -41.116 1.00 91.50 104 GLU A C 1
ATOM 871 O O . GLU A 1 104 ? 30.651 13.612 -41.100 1.00 91.50 104 GLU A O 1
ATOM 876 N N . ASP A 1 105 ? 32.370 12.198 -40.803 1.00 90.19 105 ASP A N 1
ATOM 877 C CA . ASP A 1 105 ? 31.514 11.103 -40.342 1.00 90.19 105 ASP A CA 1
ATOM 878 C C . ASP A 1 105 ? 31.075 11.347 -38.895 1.00 90.19 105 ASP A C 1
ATOM 880 O O . ASP A 1 105 ? 31.824 11.149 -37.938 1.00 90.19 105 ASP A O 1
ATOM 884 N N . VAL A 1 106 ? 29.827 11.779 -38.748 1.00 89.94 106 VAL A N 1
ATOM 885 C CA . VAL A 1 106 ? 29.195 12.067 -37.457 1.00 89.94 106 VAL A CA 1
ATOM 886 C C . VAL A 1 106 ? 28.147 11.029 -37.057 1.00 89.94 106 VAL A C 1
ATOM 888 O O . VAL A 1 106 ? 27.412 11.246 -36.095 1.00 89.94 106 VAL A O 1
ATOM 891 N N . SER A 1 107 ? 28.067 9.896 -37.762 1.00 81.94 107 SER A N 1
ATOM 892 C CA . SER A 1 107 ? 26.985 8.910 -37.604 1.00 81.94 107 SER A CA 1
ATOM 893 C C . SER A 1 107 ? 26.859 8.386 -36.166 1.00 81.94 107 SER A C 1
ATOM 895 O O . SER A 1 107 ? 25.754 8.234 -35.646 1.00 81.94 107 SER A O 1
ATOM 897 N N . GLU A 1 108 ? 27.992 8.154 -35.495 1.00 84.62 108 GLU A N 1
ATOM 898 C CA . GLU A 1 108 ? 28.034 7.725 -34.090 1.00 84.62 108 GLU A CA 1
ATOM 899 C C . GLU A 1 108 ? 27.546 8.831 -33.142 1.00 84.62 108 GLU A C 1
ATOM 901 O O . GLU A 1 108 ? 26.751 8.580 -32.236 1.00 84.62 108 GLU A O 1
ATOM 906 N N . SER A 1 109 ? 27.965 10.076 -33.381 1.00 80.44 109 SER A N 1
ATOM 907 C CA . SER A 1 109 ? 27.590 11.215 -32.538 1.00 80.44 109 SER A CA 1
ATOM 908 C C . SER A 1 109 ? 26.113 11.604 -32.717 1.00 80.44 109 SER A C 1
ATOM 910 O O . SER A 1 109 ? 25.456 11.953 -31.737 1.00 80.44 109 SER A O 1
ATOM 912 N N . GLU A 1 110 ? 25.560 11.487 -33.933 1.00 80.12 110 GLU A N 1
ATOM 913 C CA . GLU A 1 110 ? 24.117 11.627 -34.190 1.00 80.12 110 GLU A CA 1
ATOM 914 C C . GLU A 1 110 ? 23.314 10.556 -33.436 1.00 80.12 110 GLU A C 1
ATOM 916 O O . GLU A 1 110 ? 22.314 10.887 -32.798 1.00 80.12 110 GLU A O 1
ATOM 921 N N . GLY A 1 111 ? 23.771 9.297 -33.450 1.00 76.62 111 GLY A N 1
ATOM 922 C CA . GLY A 1 111 ? 23.140 8.204 -32.704 1.00 76.62 111 GLY A CA 1
ATOM 923 C C . GLY A 1 111 ? 23.087 8.467 -31.196 1.00 76.62 111 GLY A C 1
ATOM 924 O O . GLY A 1 111 ? 22.022 8.374 -30.591 1.00 76.62 111 GLY A O 1
ATOM 925 N N . ILE A 1 112 ? 24.206 8.895 -30.604 1.00 82.31 112 ILE A N 1
ATOM 926 C CA . ILE A 1 112 ? 24.289 9.212 -29.169 1.00 82.31 112 ILE A CA 1
ATOM 927 C C . ILE A 1 112 ? 23.340 10.358 -28.786 1.00 82.31 112 ILE A C 1
ATOM 929 O O . ILE A 1 112 ? 22.687 10.298 -27.741 1.00 82.31 112 ILE A O 1
ATOM 933 N N . LEU A 1 113 ? 23.249 11.414 -29.604 1.00 81.81 113 LEU A N 1
ATOM 934 C CA . LEU A 1 113 ? 22.336 12.523 -29.312 1.00 81.81 113 LEU A CA 1
ATOM 935 C C . LEU A 1 113 ? 20.867 12.119 -29.454 1.00 81.81 113 LEU A C 1
ATOM 937 O O . LEU A 1 113 ? 20.054 12.569 -28.649 1.00 81.81 113 LEU A O 1
ATOM 941 N N . LEU A 1 114 ? 20.527 11.255 -30.414 1.00 78.19 114 LEU A N 1
ATOM 942 C CA . LEU A 1 114 ? 19.172 10.716 -30.550 1.00 78.19 114 LEU A CA 1
ATOM 943 C C . LEU A 1 114 ? 18.772 9.890 -29.322 1.00 78.19 114 LEU A C 1
ATOM 945 O O . LEU A 1 114 ? 17.707 10.131 -28.755 1.00 78.19 114 LEU A O 1
ATOM 949 N N . ASP A 1 115 ? 19.640 8.988 -28.861 1.00 78.62 115 ASP A N 1
ATOM 950 C CA . ASP A 1 115 ? 19.388 8.188 -27.657 1.00 78.62 115 ASP A CA 1
ATOM 951 C C . ASP A 1 115 ? 19.222 9.081 -26.416 1.00 78.62 115 ASP A C 1
ATOM 953 O O . ASP A 1 115 ? 18.301 8.895 -25.616 1.00 78.62 115 ASP A O 1
ATOM 957 N N . ARG A 1 116 ? 20.065 10.117 -26.284 1.00 83.56 116 ARG A N 1
ATOM 958 C CA . ARG A 1 116 ? 19.957 11.110 -25.203 1.00 83.56 116 ARG A CA 1
ATOM 959 C C . ARG A 1 116 ? 18.631 11.874 -25.258 1.00 83.56 116 ARG A C 1
ATOM 961 O O . ARG A 1 116 ? 18.048 12.130 -24.208 1.00 83.56 116 ARG A O 1
ATOM 968 N N . MET A 1 117 ? 18.140 12.228 -26.445 1.00 78.06 117 MET A N 1
ATOM 969 C CA . MET A 1 117 ? 16.855 12.919 -26.612 1.00 78.06 117 MET A CA 1
ATOM 970 C C . MET A 1 117 ? 15.666 12.040 -26.220 1.00 78.06 117 MET A C 1
ATOM 972 O O . MET A 1 117 ? 14.778 12.516 -25.515 1.00 78.06 117 MET A O 1
ATOM 976 N N . VAL A 1 118 ? 15.671 10.766 -26.622 1.00 78.69 118 VAL A N 1
ATOM 977 C CA . VAL A 1 118 ? 14.630 9.801 -26.229 1.00 78.69 118 VAL A CA 1
ATOM 978 C C . VAL A 1 118 ? 14.592 9.648 -24.708 1.00 78.69 118 VAL A C 1
ATOM 980 O O . VAL A 1 118 ? 13.521 9.713 -24.105 1.00 78.69 118 VAL A O 1
ATOM 983 N N . LEU A 1 119 ? 15.762 9.527 -24.072 1.00 81.94 119 LEU A N 1
ATOM 984 C CA . LEU A 1 119 ? 15.859 9.424 -22.617 1.00 81.94 119 LEU A CA 1
ATOM 985 C C . LEU A 1 119 ? 15.350 10.689 -21.908 1.00 81.94 119 LEU A C 1
ATOM 987 O O . LEU A 1 119 ? 14.660 10.594 -20.892 1.00 81.94 119 LEU A O 1
ATOM 991 N N . LEU A 1 120 ? 15.670 11.876 -22.434 1.00 84.50 120 LEU A N 1
ATOM 992 C CA . LEU A 1 120 ? 15.196 13.150 -21.885 1.00 84.50 120 LEU A CA 1
ATOM 993 C C . LEU A 1 120 ? 13.672 13.290 -21.987 1.00 84.50 120 LEU A C 1
ATOM 995 O O . LEU A 1 120 ? 13.048 13.760 -21.038 1.00 84.50 120 LEU A O 1
ATOM 999 N N . GLU A 1 121 ? 13.060 12.846 -23.086 1.00 79.00 121 GLU A N 1
ATOM 1000 C CA . GLU A 1 121 ? 11.602 12.856 -23.249 1.00 79.00 121 GLU A CA 1
ATOM 1001 C C . GLU A 1 121 ? 10.910 11.894 -22.273 1.00 79.00 121 GLU A C 1
ATOM 1003 O O . GLU A 1 121 ? 9.939 12.267 -21.609 1.00 79.00 121 GLU A O 1
ATOM 1008 N N . GLU A 1 122 ? 11.434 10.675 -22.127 1.00 82.12 122 GLU A N 1
ATOM 1009 C CA . GLU A 1 122 ? 10.898 9.700 -21.175 1.00 82.12 122 GLU A CA 1
ATOM 1010 C C . GLU A 1 122 ? 11.005 10.207 -19.731 1.00 82.12 122 GLU A C 1
ATOM 1012 O O . GLU A 1 122 ? 10.031 10.161 -18.974 1.00 82.12 122 GLU A O 1
ATOM 1017 N N . THR A 1 123 ? 12.156 10.779 -19.373 1.00 81.75 123 THR A N 1
ATOM 1018 C CA . THR A 1 123 ? 12.389 11.371 -18.049 1.00 81.75 123 THR A CA 1
ATOM 1019 C C . THR A 1 123 ? 11.468 12.570 -17.810 1.00 81.75 123 THR A C 1
ATOM 1021 O O . THR A 1 123 ? 10.909 12.716 -16.720 1.00 81.75 123 THR A O 1
ATOM 1024 N N . HIS A 1 124 ? 11.235 13.406 -18.828 1.00 83.88 124 HIS A N 1
ATOM 1025 C CA . HIS A 1 124 ? 10.310 14.534 -18.730 1.00 83.88 124 HIS A CA 1
ATOM 1026 C C . HIS A 1 124 ? 8.883 14.088 -18.453 1.00 83.88 124 HIS A C 1
ATOM 1028 O O . HIS A 1 124 ? 8.258 14.612 -17.531 1.00 83.88 124 HIS A O 1
ATOM 1034 N N . LYS A 1 125 ? 8.407 13.065 -19.163 1.00 82.88 125 LYS A N 1
ATOM 1035 C CA . LYS A 1 125 ? 7.073 12.500 -18.962 1.00 82.88 125 LYS A CA 1
ATOM 1036 C C . LYS A 1 125 ? 6.896 11.898 -17.566 1.00 82.88 125 LYS A C 1
ATOM 1038 O O . LYS A 1 125 ? 5.847 12.065 -16.947 1.00 82.88 125 LYS A O 1
ATOM 1043 N N . GLN A 1 126 ? 7.919 11.214 -17.050 1.00 85.56 126 GLN A N 1
ATOM 1044 C CA . GLN A 1 126 ? 7.905 10.699 -15.678 1.00 85.56 126 GLN A CA 1
ATOM 1045 C C . GLN A 1 126 ? 7.850 11.840 -14.652 1.00 85.56 126 GLN A C 1
ATOM 1047 O O . GLN A 1 126 ? 7.085 11.771 -13.688 1.00 85.56 126 GLN A O 1
ATOM 1052 N N . LEU A 1 127 ? 8.618 12.910 -14.873 1.00 87.50 127 LEU A N 1
ATOM 1053 C CA . LEU A 1 127 ? 8.630 14.077 -13.994 1.00 87.50 127 LEU A CA 1
ATOM 1054 C C . LEU A 1 127 ? 7.294 14.840 -14.027 1.00 87.50 127 LEU A C 1
ATOM 1056 O O . LEU A 1 127 ? 6.833 15.298 -12.982 1.00 87.50 127 LEU A O 1
ATOM 1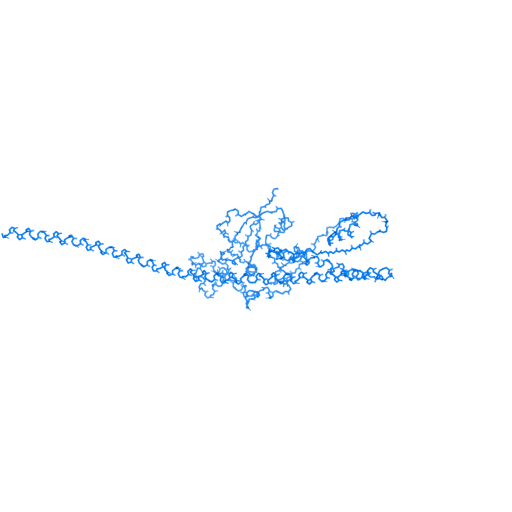060 N N . GLU A 1 128 ? 6.644 14.935 -15.189 1.00 85.25 128 GLU A N 1
ATOM 1061 C CA . GLU A 1 128 ? 5.294 15.495 -15.331 1.00 85.25 128 GLU A CA 1
ATOM 1062 C C . GLU A 1 128 ? 4.251 14.687 -14.555 1.00 85.25 128 GLU A C 1
ATOM 1064 O O . GLU A 1 128 ? 3.438 15.269 -13.840 1.00 85.25 128 GLU A O 1
ATOM 1069 N N . ASP A 1 129 ? 4.293 13.356 -14.625 1.00 85.19 129 ASP A N 1
ATOM 1070 C CA . ASP A 1 129 ? 3.375 12.501 -13.867 1.00 85.19 129 ASP A CA 1
ATOM 1071 C C . ASP A 1 129 ? 3.549 12.670 -12.345 1.00 85.19 129 ASP A C 1
ATOM 1073 O O . ASP A 1 129 ? 2.574 12.756 -11.590 1.00 85.19 129 ASP A O 1
ATOM 1077 N N . VAL A 1 130 ? 4.796 12.788 -11.876 1.00 84.94 130 VAL A N 1
ATOM 1078 C CA . VAL A 1 130 ? 5.089 13.097 -10.467 1.00 84.94 130 VAL A CA 1
ATOM 1079 C C . VAL A 1 130 ? 4.586 14.496 -10.096 1.00 84.94 130 VAL A C 1
ATOM 1081 O O . VAL A 1 130 ? 3.960 14.664 -9.047 1.00 84.94 130 VAL A O 1
ATOM 1084 N N . ALA A 1 131 ? 4.788 15.494 -10.957 1.00 84.88 131 ALA A N 1
ATOM 1085 C CA . ALA A 1 131 ? 4.304 16.854 -10.739 1.00 84.88 131 ALA A CA 1
ATOM 1086 C C . ALA A 1 131 ? 2.769 16.920 -10.662 1.00 84.88 131 ALA A C 1
ATOM 1088 O O . ALA A 1 131 ? 2.232 17.569 -9.763 1.00 84.88 131 ALA A O 1
ATOM 1089 N N . VAL A 1 132 ? 2.051 16.193 -11.525 1.00 86.62 132 VAL A N 1
ATOM 1090 C CA . VAL A 1 132 ? 0.582 16.091 -11.488 1.00 86.62 132 VAL A CA 1
ATOM 1091 C C . VAL A 1 132 ? 0.110 15.467 -10.176 1.00 86.62 132 VAL A C 1
ATOM 1093 O O . VAL A 1 132 ? -0.807 15.998 -9.547 1.00 86.62 132 VAL A O 1
ATOM 1096 N N . ARG A 1 133 ? 0.763 14.395 -9.708 1.00 85.75 133 ARG A N 1
ATOM 1097 C CA . ARG A 1 133 ? 0.455 13.772 -8.406 1.00 85.75 133 ARG A CA 1
ATOM 1098 C C . ARG A 1 133 ? 0.699 14.710 -7.225 1.00 85.75 133 ARG A C 1
ATOM 1100 O O . ARG A 1 133 ? -0.005 14.623 -6.222 1.00 85.75 133 ARG A O 1
ATOM 1107 N N . LEU A 1 134 ? 1.646 15.635 -7.356 1.00 86.06 134 LEU A N 1
ATOM 1108 C CA . LEU A 1 134 ? 1.879 16.705 -6.389 1.00 86.06 134 LEU A CA 1
ATOM 1109 C C . LEU A 1 134 ? 0.954 17.916 -6.599 1.00 86.06 134 LEU A C 1
ATOM 1111 O O . LEU A 1 134 ? 1.013 18.854 -5.814 1.00 86.06 134 LEU A O 1
ATOM 1115 N N . GLY A 1 135 ? 0.078 17.943 -7.606 1.00 85.19 135 GLY A N 1
ATOM 1116 C CA . GLY A 1 135 ? -0.763 19.106 -7.906 1.00 85.19 135 GLY A CA 1
ATOM 1117 C C . GLY A 1 135 ? 0.059 20.317 -8.354 1.00 85.19 135 GLY A C 1
ATOM 1118 O O . GLY A 1 135 ? -0.165 21.435 -7.888 1.00 85.19 135 GLY A O 1
ATOM 1119 N N . MET A 1 136 ? 1.069 20.081 -9.185 1.00 85.94 136 MET A N 1
ATOM 1120 C CA . MET A 1 136 ? 1.916 21.085 -9.823 1.00 85.94 136 MET A CA 1
ATOM 1121 C C . MET A 1 136 ? 1.680 21.076 -11.334 1.00 85.94 136 MET A C 1
ATOM 1123 O O . MET A 1 136 ? 1.271 20.067 -11.904 1.00 85.94 136 MET A O 1
ATOM 1127 N N . GLN A 1 137 ? 1.983 22.195 -11.986 1.00 80.81 137 GLN A N 1
ATOM 1128 C CA . GLN A 1 137 ? 2.133 22.264 -13.437 1.00 80.81 137 GLN A CA 1
ATOM 1129 C C . GLN A 1 137 ? 3.584 22.618 -13.747 1.00 80.81 137 GLN A C 1
ATOM 1131 O O . GLN A 1 137 ? 4.120 23.567 -13.173 1.00 80.81 137 GLN A O 1
ATOM 1136 N N . LEU A 1 138 ? 4.215 21.830 -14.614 1.00 79.88 138 LEU A N 1
ATOM 1137 C CA . LEU A 1 138 ? 5.539 22.122 -15.152 1.00 79.88 138 LEU A CA 1
ATOM 1138 C C . LEU A 1 138 ? 5.383 22.827 -16.500 1.00 79.88 138 LEU A C 1
ATOM 1140 O O . LEU A 1 138 ? 4.451 22.534 -17.249 1.00 79.88 138 LEU A O 1
ATOM 1144 N N . ASP A 1 139 ? 6.297 23.742 -16.818 1.00 76.19 139 ASP A N 1
ATOM 1145 C CA . ASP A 1 139 ? 6.335 24.321 -18.161 1.00 76.19 139 ASP A CA 1
ATOM 1146 C C . ASP A 1 139 ? 6.749 23.255 -19.178 1.00 76.19 139 ASP A C 1
ATOM 1148 O O . ASP A 1 139 ? 7.654 22.453 -18.913 1.00 76.19 139 ASP A O 1
ATOM 1152 N N . ALA A 1 140 ? 6.162 23.327 -20.371 1.00 69.56 140 ALA A N 1
ATOM 1153 C CA . ALA A 1 140 ? 6.581 22.512 -21.501 1.00 69.56 140 ALA A CA 1
ATOM 1154 C C . ALA A 1 140 ? 8.059 22.764 -21.848 1.00 69.56 140 ALA A C 1
ATOM 1156 O O . ALA A 1 140 ? 8.528 23.908 -21.853 1.00 69.56 140 ALA A O 1
ATOM 1157 N N . MET A 1 141 ? 8.789 21.699 -22.180 1.00 65.12 141 MET A N 1
ATOM 1158 C CA . MET A 1 141 ? 10.111 21.812 -22.796 1.00 65.12 141 MET A CA 1
ATOM 1159 C C . MET A 1 141 ? 9.968 22.145 -24.282 1.00 65.12 141 MET A C 1
ATOM 1161 O O . MET A 1 141 ? 9.500 21.329 -25.074 1.00 65.12 141 MET A O 1
ATOM 1165 N N . GLU A 1 142 ? 10.367 23.355 -24.676 1.00 59.06 142 GLU A N 1
ATOM 1166 C CA . GLU A 1 142 ? 10.467 23.714 -26.090 1.00 59.06 142 GLU A CA 1
ATOM 1167 C C . GLU A 1 142 ? 11.744 23.100 -26.678 1.00 59.06 142 GLU A C 1
ATOM 1169 O O . GLU A 1 142 ? 12.844 23.364 -26.201 1.00 59.06 142 GLU A O 1
ATOM 1174 N N . CYS A 1 143 ? 11.610 22.302 -27.738 1.00 50.41 143 CYS A N 1
ATOM 1175 C CA . CYS A 1 143 ? 12.750 21.762 -28.469 1.00 50.41 143 CYS A CA 1
ATOM 1176 C C . CYS A 1 143 ? 12.543 21.976 -29.966 1.00 50.41 143 CYS A C 1
ATOM 1178 O O . CYS A 1 143 ? 11.646 21.393 -30.571 1.00 50.41 143 CYS A O 1
ATOM 1180 N N . SER A 1 144 ? 13.351 22.849 -30.565 1.00 45.81 144 SER A N 1
ATOM 1181 C CA . SER A 1 144 ? 13.301 23.147 -31.995 1.00 45.81 144 SER A CA 1
ATOM 1182 C C . SER A 1 144 ? 14.525 22.567 -32.697 1.00 45.81 144 SER A C 1
ATOM 1184 O O . SER A 1 144 ? 15.660 22.989 -32.464 1.00 45.81 144 SER A O 1
ATOM 1186 N N . PHE A 1 145 ? 14.283 21.606 -33.583 1.00 49.97 145 PHE A N 1
ATOM 1187 C CA . PHE A 1 145 ? 15.305 21.039 -34.453 1.00 49.97 145 PHE A CA 1
ATOM 1188 C C . PHE A 1 145 ? 14.819 21.108 -35.897 1.00 49.97 145 PHE A C 1
ATOM 1190 O O . PHE A 1 145 ? 13.702 20.705 -36.211 1.00 49.97 145 PHE A O 1
ATOM 1197 N N . GLU A 1 146 ? 15.651 21.632 -36.787 1.00 43.09 146 GLU A N 1
ATOM 1198 C CA . GLU A 1 146 ? 15.429 21.523 -38.225 1.00 43.09 146 GLU A CA 1
ATOM 1199 C C . GLU A 1 146 ? 16.138 20.246 -38.679 1.00 43.09 146 GLU A C 1
ATOM 1201 O O . GLU A 1 146 ? 17.352 20.118 -38.536 1.00 43.09 146 GLU A O 1
ATOM 1206 N N . THR A 1 147 ? 15.377 19.261 -39.157 1.00 39.88 147 THR A N 1
ATOM 1207 C CA . THR A 1 147 ? 15.942 18.079 -39.814 1.00 39.88 147 THR A CA 1
ATOM 1208 C C . THR A 1 147 ? 15.640 18.193 -41.301 1.00 39.88 147 THR A C 1
ATOM 1210 O O . THR A 1 147 ? 14.488 18.099 -41.724 1.00 39.88 147 THR A O 1
ATOM 1213 N N . ASP A 1 148 ? 16.668 18.451 -42.111 1.00 36.03 148 ASP A N 1
ATOM 1214 C CA . ASP A 1 148 ? 16.517 18.544 -43.564 1.00 36.03 148 ASP A CA 1
ATOM 1215 C C . ASP A 1 148 ? 16.477 17.129 -44.166 1.00 36.03 148 ASP A C 1
ATOM 1217 O O . ASP A 1 148 ? 17.441 16.615 -44.731 1.00 36.03 148 ASP A O 1
ATOM 1221 N N . VAL A 1 149 ? 15.345 16.440 -43.991 1.00 37.59 149 VAL A N 1
ATOM 1222 C CA . VAL A 1 149 ? 15.090 15.133 -44.615 1.00 37.59 149 VAL A CA 1
ATOM 1223 C C . VAL A 1 149 ? 14.309 15.342 -45.909 1.00 37.59 149 VAL A C 1
ATOM 1225 O O . VAL A 1 149 ? 13.126 15.033 -46.020 1.00 37.59 149 VAL A O 1
ATOM 1228 N N . SER A 1 150 ? 14.985 15.908 -46.905 1.00 34.72 150 SER A N 1
ATOM 1229 C CA . SER A 1 150 ? 14.873 15.607 -48.340 1.00 34.72 150 SER A CA 1
ATOM 1230 C C . SER A 1 150 ? 15.101 16.863 -49.170 1.00 34.72 150 SER A C 1
ATOM 1232 O O . SER A 1 150 ? 14.339 17.826 -49.124 1.00 34.72 150 SER A O 1
ATOM 1234 N N . GLY A 1 151 ? 16.107 16.809 -50.041 1.00 33.66 151 GLY A N 1
ATOM 1235 C CA . GLY A 1 151 ? 16.259 17.786 -51.105 1.00 33.66 151 GLY A CA 1
ATOM 1236 C C . GLY A 1 151 ? 15.022 17.803 -52.005 1.00 33.66 151 GLY A C 1
ATOM 1237 O O . GLY A 1 151 ? 14.919 17.004 -52.932 1.00 33.66 151 GLY A O 1
ATOM 1238 N N . ARG A 1 152 ? 14.090 18.727 -51.749 1.00 27.84 152 ARG A N 1
ATOM 1239 C CA . ARG A 1 152 ? 13.114 19.276 -52.703 1.00 27.84 152 ARG A CA 1
ATOM 1240 C C . ARG A 1 152 ? 12.557 20.594 -52.164 1.00 27.84 152 ARG A C 1
ATOM 1242 O O . ARG A 1 152 ? 11.817 20.624 -51.190 1.00 27.84 152 ARG A O 1
ATOM 1249 N N . LYS A 1 153 ? 12.870 21.682 -52.877 1.00 39.41 153 LYS A N 1
ATOM 1250 C CA . LYS A 1 153 ? 12.280 23.018 -52.703 1.00 39.41 153 LYS A CA 1
ATOM 1251 C C . LYS A 1 153 ? 10.756 22.939 -52.567 1.00 39.41 153 LYS A C 1
ATOM 1253 O O . LYS A 1 153 ? 10.097 22.560 -53.535 1.00 39.41 153 LYS A O 1
ATOM 1258 N N . VAL A 1 154 ? 10.204 23.425 -51.455 1.00 26.72 154 VAL A N 1
ATOM 1259 C CA . VAL A 1 154 ? 8.821 23.916 -51.404 1.00 26.72 154 VAL A CA 1
ATOM 1260 C C . VAL A 1 154 ? 8.767 25.235 -50.634 1.00 26.72 154 VAL A C 1
ATOM 1262 O O . VAL A 1 154 ? 9.428 25.442 -49.626 1.00 26.72 154 VAL A O 1
ATOM 1265 N N . SER A 1 155 ? 8.010 26.144 -51.233 1.00 26.52 155 SER A N 1
ATOM 1266 C CA . SER A 1 155 ? 7.815 27.549 -50.916 1.00 26.52 155 SER A CA 1
ATOM 1267 C C . SER A 1 155 ? 7.289 27.826 -49.503 1.00 26.52 155 SER A C 1
ATOM 1269 O O . SER A 1 155 ? 6.479 27.080 -48.964 1.00 26.52 155 SER A O 1
ATOM 1271 N N . GLN A 1 156 ? 7.698 28.996 -49.002 1.00 39.19 156 GLN A N 1
ATOM 1272 C CA . GLN A 1 156 ? 7.194 29.754 -47.854 1.00 39.19 156 GLN A CA 1
ATOM 1273 C C . GLN A 1 156 ? 5.701 29.537 -47.551 1.00 39.19 156 GLN A C 1
ATOM 1275 O O . GLN A 1 156 ? 4.879 29.827 -48.418 1.00 39.19 156 GLN A O 1
ATOM 1280 N N . HIS A 1 157 ? 5.377 29.159 -46.306 1.00 24.03 157 HIS A N 1
ATOM 1281 C CA . HIS A 1 157 ? 4.256 29.654 -45.483 1.00 24.03 157 HIS A CA 1
ATOM 1282 C C . HIS A 1 157 ? 4.460 29.198 -44.018 1.00 24.03 157 HIS A C 1
ATOM 1284 O O . HIS A 1 157 ? 4.704 28.025 -43.762 1.00 24.03 157 HIS A O 1
ATOM 1290 N N . MET A 1 158 ? 4.388 30.130 -43.059 1.00 36.34 158 MET A N 1
ATOM 1291 C CA . MET A 1 158 ? 4.545 29.872 -41.614 1.00 36.34 158 MET A CA 1
ATOM 1292 C C . MET A 1 158 ? 3.451 28.941 -41.055 1.00 36.34 158 MET A C 1
ATOM 1294 O O . MET A 1 158 ? 2.281 29.179 -41.364 1.00 36.34 158 MET A O 1
ATOM 1298 N N . LYS A 1 159 ? 3.835 27.977 -40.185 1.00 26.44 159 LYS A N 1
ATOM 1299 C CA . LYS A 1 159 ? 3.108 27.332 -39.042 1.00 26.44 159 LYS A CA 1
ATOM 1300 C C . LYS A 1 159 ? 3.725 25.945 -38.717 1.00 26.44 159 LYS A C 1
ATOM 1302 O O . LYS A 1 159 ? 4.239 25.343 -39.651 1.00 26.44 159 LYS A O 1
ATOM 1307 N N . PRO A 1 160 ? 3.470 25.323 -37.543 1.00 29.95 160 PRO A N 1
ATOM 1308 C CA . PRO A 1 160 ? 3.531 25.751 -36.136 1.00 29.95 160 PRO A CA 1
ATOM 1309 C C . PRO A 1 160 ? 4.776 25.154 -35.413 1.00 29.95 160 PRO A C 1
ATOM 1311 O O . PRO A 1 160 ? 5.506 24.359 -35.989 1.00 29.95 160 PRO A O 1
ATOM 1314 N N . ARG A 1 161 ? 5.039 25.553 -34.157 1.00 35.66 161 ARG A N 1
ATOM 1315 C CA . ARG A 1 161 ? 6.142 25.020 -33.325 1.00 35.66 161 ARG A CA 1
ATOM 1316 C C . ARG A 1 161 ? 5.935 23.524 -33.040 1.00 35.66 161 ARG A C 1
ATOM 1318 O O . ARG A 1 161 ? 4.852 23.151 -32.601 1.00 35.66 161 ARG A O 1
ATOM 1325 N N . HIS A 1 162 ? 6.962 22.714 -33.283 1.00 37.28 162 HIS A N 1
ATOM 1326 C CA . HIS A 1 162 ? 6.957 21.263 -33.081 1.00 37.28 162 HIS A CA 1
ATOM 1327 C C . HIS A 1 162 ? 7.364 20.890 -31.647 1.00 37.28 162 HIS A C 1
ATOM 1329 O O . HIS A 1 162 ? 8.234 21.535 -31.064 1.00 37.28 162 HIS A O 1
ATOM 1335 N N . THR A 1 163 ? 6.727 19.861 -31.088 1.00 42.50 163 THR A N 1
ATOM 1336 C CA . THR A 1 163 ? 7.151 19.173 -29.855 1.00 42.50 163 THR A CA 1
ATOM 1337 C C . THR A 1 163 ? 8.203 18.100 -30.179 1.00 42.50 163 THR A C 1
ATOM 1339 O O . THR A 1 163 ? 8.338 17.709 -31.338 1.00 42.50 163 THR A O 1
ATOM 1342 N N . ILE A 1 164 ? 8.952 17.598 -29.187 1.00 41.72 164 ILE A N 1
ATOM 1343 C CA . ILE A 1 164 ? 9.958 16.528 -29.397 1.00 41.72 164 ILE A CA 1
ATOM 1344 C C . ILE A 1 164 ? 9.322 15.297 -30.077 1.00 41.72 164 ILE A C 1
ATOM 1346 O O . ILE A 1 164 ? 9.879 14.768 -31.042 1.00 41.72 164 ILE A O 1
ATOM 1350 N N . GLY A 1 165 ? 8.097 14.937 -29.679 1.00 40.84 165 GLY A N 1
ATOM 1351 C CA . GLY A 1 165 ? 7.324 13.857 -30.295 1.00 40.84 165 GLY A CA 1
ATOM 1352 C C . GLY A 1 165 ? 6.972 14.073 -31.777 1.00 40.84 165 GLY A C 1
ATOM 1353 O O . GLY A 1 165 ? 6.934 13.107 -32.543 1.00 40.84 165 GLY A O 1
ATOM 1354 N N . ASP A 1 166 ? 6.788 15.321 -32.226 1.00 41.50 166 ASP A N 1
ATOM 1355 C CA . ASP A 1 166 ? 6.543 15.631 -33.646 1.00 41.50 166 ASP A CA 1
ATOM 1356 C C . ASP A 1 166 ? 7.799 15.404 -34.504 1.00 41.50 166 ASP A C 1
ATOM 1358 O O . ASP A 1 166 ? 7.707 15.033 -35.678 1.00 41.50 166 ASP A O 1
ATOM 1362 N N . LEU A 1 167 ? 8.981 15.592 -33.912 1.00 41.75 167 LEU A N 1
ATOM 1363 C CA . LEU A 1 167 ? 10.263 15.419 -34.586 1.00 41.75 167 LEU A CA 1
ATOM 1364 C C . LEU A 1 167 ? 10.569 13.940 -34.858 1.00 41.75 167 LEU A C 1
ATOM 1366 O O . LEU A 1 167 ? 11.001 13.574 -35.952 1.00 41.75 167 LEU A O 1
ATOM 1370 N N . ILE A 1 168 ? 10.279 13.077 -33.881 1.00 42.00 168 ILE A N 1
ATOM 1371 C CA . ILE A 1 168 ? 10.466 11.623 -33.980 1.00 42.00 168 ILE A CA 1
ATOM 1372 C C . ILE A 1 168 ? 9.503 11.030 -35.021 1.00 42.00 168 ILE A C 1
ATOM 1374 O O . ILE A 1 168 ? 9.903 10.203 -35.846 1.00 42.00 168 ILE A O 1
ATOM 1378 N N . ALA A 1 169 ? 8.254 11.505 -35.073 1.00 40.84 169 ALA A N 1
ATOM 1379 C CA . ALA A 1 169 ? 7.283 11.073 -36.080 1.00 40.84 169 ALA A CA 1
ATOM 1380 C C . ALA A 1 169 ? 7.715 11.415 -37.524 1.00 40.84 169 ALA A C 1
ATOM 1382 O O . ALA A 1 169 ? 7.457 10.635 -38.446 1.00 40.84 169 ALA A O 1
ATOM 1383 N N . GLY A 1 170 ? 8.413 12.540 -37.723 1.00 38.06 170 GLY A N 1
ATOM 1384 C CA . GLY A 1 170 ? 8.969 12.943 -39.020 1.00 38.06 170 GLY A CA 1
ATOM 1385 C C . GLY A 1 170 ? 10.134 12.069 -39.504 1.00 38.06 170 GLY A C 1
ATOM 1386 O O . GLY A 1 170 ? 10.249 11.816 -40.703 1.00 38.06 170 GLY A O 1
ATOM 1387 N N . ILE A 1 171 ? 10.955 11.551 -38.585 1.00 41.66 171 ILE A N 1
ATOM 1388 C CA . ILE A 1 171 ? 12.138 10.726 -38.894 1.00 41.66 171 ILE A CA 1
ATOM 1389 C C . ILE A 1 171 ? 11.750 9.265 -39.186 1.00 41.66 171 ILE A C 1
ATOM 1391 O O . ILE A 1 171 ? 12.311 8.637 -40.085 1.00 41.66 171 ILE A O 1
ATOM 1395 N N . PHE A 1 172 ? 10.753 8.719 -38.481 1.00 39.19 172 PHE A N 1
ATOM 1396 C CA . PHE A 1 172 ? 10.343 7.311 -38.614 1.00 39.19 172 PHE A CA 1
ATOM 1397 C C . PHE A 1 172 ? 9.204 7.065 -39.621 1.00 39.19 172 PHE A C 1
ATOM 1399 O O . PHE A 1 172 ? 8.859 5.917 -39.920 1.00 39.19 172 PHE A O 1
ATOM 1406 N N . GLY A 1 173 ? 8.642 8.120 -40.214 1.00 35.00 173 GLY A N 1
ATOM 1407 C CA . GLY A 1 173 ? 7.530 8.062 -41.163 1.00 35.00 173 GLY A CA 1
ATOM 1408 C C . GLY A 1 173 ? 7.901 7.646 -42.592 1.00 35.00 173 GLY A C 1
ATOM 1409 O O . GLY A 1 173 ? 7.509 8.344 -43.521 1.00 35.00 173 GLY A O 1
ATOM 1410 N N . LYS A 1 174 ? 8.652 6.549 -42.792 1.00 36.75 174 LYS A N 1
ATOM 1411 C CA . LYS A 1 174 ? 8.746 5.786 -44.064 1.00 36.75 174 LYS A CA 1
ATOM 1412 C C . LYS A 1 174 ? 9.643 4.547 -43.912 1.00 36.75 174 LYS A C 1
ATOM 1414 O O . LYS A 1 174 ? 10.783 4.509 -44.363 1.00 36.75 174 LYS A O 1
ATOM 1419 N N . LYS A 1 175 ? 9.091 3.471 -43.358 1.00 31.38 175 LYS A N 1
ATOM 1420 C CA . LYS A 1 175 ? 9.480 2.116 -43.773 1.00 31.38 175 LYS A CA 1
ATOM 1421 C C . LYS A 1 175 ? 8.217 1.367 -44.168 1.00 31.38 175 LYS A C 1
ATOM 1423 O O . LYS A 1 175 ? 7.439 0.926 -43.329 1.00 31.38 175 LYS A O 1
ATOM 1428 N N . GLU A 1 176 ? 7.990 1.322 -45.478 1.00 30.58 176 GLU A N 1
ATOM 1429 C CA . GLU A 1 176 ? 6.955 0.509 -46.100 1.00 30.58 176 GLU A CA 1
ATOM 1430 C C . GLU A 1 176 ? 7.130 -0.959 -45.704 1.00 30.58 176 GLU A C 1
ATOM 1432 O O . GLU A 1 176 ? 8.228 -1.518 -45.725 1.00 30.58 176 GLU A O 1
ATOM 1437 N N . ARG A 1 177 ? 5.995 -1.569 -45.357 1.00 34.28 177 ARG A N 1
ATOM 1438 C CA . ARG A 1 177 ? 5.804 -3.011 -45.253 1.00 34.28 177 ARG A CA 1
ATOM 1439 C C . ARG A 1 177 ? 6.299 -3.692 -46.530 1.00 34.28 177 ARG A C 1
ATOM 1441 O O . ARG A 1 177 ? 5.727 -3.481 -47.595 1.00 34.28 177 ARG A O 1
ATOM 1448 N N . GLN A 1 178 ? 7.259 -4.598 -46.391 1.00 26.30 178 GLN A N 1
ATOM 1449 C CA . GLN A 1 178 ? 7.300 -5.789 -47.230 1.00 26.30 178 GLN A CA 1
ATOM 1450 C C . GLN A 1 178 ? 6.900 -6.987 -46.376 1.00 26.30 178 GLN A C 1
ATOM 1452 O O . GLN A 1 178 ? 7.605 -7.399 -45.458 1.00 26.30 178 GLN A O 1
ATOM 1457 N N . GLU A 1 179 ? 5.713 -7.505 -46.677 1.00 36.53 179 GLU A N 1
ATOM 1458 C CA . GLU A 1 179 ? 5.257 -8.818 -46.251 1.00 36.53 179 GLU A CA 1
ATOM 1459 C C . GLU A 1 179 ? 6.096 -9.888 -46.956 1.00 36.53 179 GLU A C 1
ATOM 1461 O O . GLU A 1 179 ? 6.006 -10.063 -48.170 1.00 36.53 179 GLU A O 1
ATOM 1466 N N . SER A 1 180 ? 6.870 -10.653 -46.192 1.00 26.34 180 SER A N 1
ATOM 1467 C CA . SER A 1 180 ? 7.266 -12.000 -46.596 1.00 26.34 180 SER A CA 1
ATOM 1468 C C . SER A 1 180 ? 7.606 -12.838 -45.369 1.00 26.34 180 SER A C 1
ATOM 1470 O O . SER A 1 180 ? 8.520 -12.499 -44.625 1.00 26.34 180 SER A O 1
ATOM 1472 N N . GLY A 1 181 ? 6.895 -13.954 -45.204 1.00 27.08 181 GLY A N 1
ATOM 1473 C CA . GLY A 1 181 ? 7.299 -15.048 -44.320 1.00 27.08 181 GLY A CA 1
ATOM 1474 C C . GLY A 1 181 ? 6.666 -15.012 -42.934 1.00 27.08 181 GLY A C 1
ATOM 1475 O O . GLY A 1 181 ? 7.144 -14.350 -42.025 1.00 27.08 181 GLY A O 1
ATOM 1476 N N . LYS A 1 182 ? 5.594 -15.788 -42.767 1.00 39.97 182 LYS A N 1
ATOM 1477 C CA . LYS A 1 182 ? 5.060 -16.174 -41.461 1.00 39.97 182 LYS A CA 1
ATOM 1478 C C . LYS A 1 182 ? 6.128 -16.940 -40.677 1.00 39.97 182 LYS A C 1
ATOM 1480 O O . LYS A 1 182 ? 6.398 -18.083 -41.018 1.00 39.97 182 LYS A O 1
ATOM 1485 N N . GLU A 1 183 ? 6.599 -16.366 -39.581 1.00 29.62 183 GLU A N 1
ATOM 1486 C CA . GLU A 1 183 ? 6.978 -17.117 -38.386 1.00 29.62 183 GLU A CA 1
ATOM 1487 C C . GLU A 1 183 ? 6.726 -16.234 -37.160 1.00 29.62 183 GLU A C 1
ATOM 1489 O O . GLU A 1 183 ? 7.096 -15.062 -37.118 1.00 29.62 183 GLU A O 1
ATOM 1494 N N . LYS A 1 184 ? 5.970 -16.774 -36.202 1.00 34.56 184 LYS A N 1
ATOM 1495 C CA . LYS A 1 184 ? 5.565 -16.101 -34.967 1.00 34.56 184 LYS A CA 1
ATOM 1496 C C . LYS A 1 184 ? 6.817 -15.759 -34.151 1.00 34.56 184 LYS A C 1
ATOM 1498 O O . LYS A 1 184 ? 7.364 -16.646 -33.506 1.00 34.56 184 LYS A O 1
ATOM 1503 N N . GLN A 1 185 ? 7.240 -14.496 -34.127 1.00 30.78 185 GLN A N 1
ATOM 1504 C CA . GLN A 1 185 ? 8.098 -14.011 -33.046 1.00 30.78 185 GLN A CA 1
ATOM 1505 C C . GLN A 1 185 ? 7.212 -13.658 -31.857 1.00 30.78 185 GLN A C 1
ATOM 1507 O O . GLN A 1 185 ? 6.609 -12.592 -31.760 1.00 30.78 185 GLN A O 1
ATOM 1512 N N . GLU A 1 186 ? 7.079 -14.645 -30.984 1.00 35.34 186 GLU A N 1
ATOM 1513 C CA . GLU A 1 186 ? 6.670 -14.478 -29.603 1.00 35.34 186 GLU A CA 1
ATOM 1514 C C . GLU A 1 186 ? 7.629 -13.461 -28.960 1.00 35.34 186 GLU A C 1
ATOM 1516 O O . GLU A 1 186 ? 8.839 -13.685 -28.937 1.00 35.34 186 GLU A O 1
ATOM 1521 N N . ASN A 1 187 ? 7.110 -12.312 -28.512 1.00 37.84 187 ASN A N 1
ATOM 1522 C CA . ASN A 1 187 ? 7.866 -11.343 -27.715 1.00 37.84 187 ASN A CA 1
ATOM 1523 C C . ASN A 1 187 ? 8.462 -12.101 -26.518 1.00 37.84 187 ASN A C 1
ATOM 1525 O O . ASN A 1 187 ? 7.731 -12.448 -25.587 1.00 37.84 187 ASN A O 1
ATOM 1529 N N . GLN A 1 188 ? 9.762 -12.398 -26.549 1.00 43.91 188 GLN A N 1
ATOM 1530 C CA . GLN A 1 188 ? 10.450 -12.994 -25.410 1.00 43.91 188 GLN A CA 1
ATOM 1531 C C . GLN A 1 188 ? 10.443 -11.959 -24.284 1.00 43.91 188 GLN A C 1
ATOM 1533 O O . GLN A 1 188 ? 11.174 -10.971 -24.326 1.00 43.91 188 GLN A O 1
ATOM 1538 N N . ARG A 1 189 ? 9.558 -12.151 -23.300 1.00 59.97 189 ARG A N 1
ATOM 1539 C CA . ARG A 1 189 ? 9.553 -11.363 -22.064 1.00 59.97 189 ARG A CA 1
ATOM 1540 C C . ARG A 1 189 ? 10.934 -11.496 -21.424 1.00 59.97 189 ARG A C 1
ATOM 1542 O O . ARG A 1 189 ? 11.433 -12.614 -21.305 1.00 59.97 189 ARG A O 1
ATOM 1549 N N . LYS A 1 190 ? 11.547 -10.385 -21.004 1.00 67.12 190 LYS A N 1
ATOM 1550 C CA . LYS A 1 190 ? 12.734 -10.462 -20.148 1.00 67.12 190 LYS A CA 1
ATOM 1551 C C . LYS A 1 190 ? 12.290 -11.082 -18.830 1.00 67.12 190 LYS A C 1
ATOM 1553 O O . LYS A 1 190 ? 11.420 -10.529 -18.162 1.00 67.12 190 LYS A O 1
ATOM 1558 N N . ILE A 1 191 ? 12.842 -12.247 -18.515 1.00 75.19 191 ILE A N 1
ATOM 1559 C CA . ILE A 1 191 ? 12.567 -12.985 -17.285 1.00 75.19 191 ILE A CA 1
ATOM 1560 C C . ILE A 1 191 ? 13.790 -12.844 -16.385 1.00 75.19 191 ILE A C 1
ATOM 1562 O O . ILE A 1 191 ? 14.914 -13.021 -16.857 1.00 75.19 191 ILE A O 1
ATOM 1566 N N . GLN A 1 192 ? 13.572 -12.526 -15.113 1.00 80.62 192 GLN A N 1
ATOM 1567 C CA . GLN A 1 192 ? 14.622 -12.475 -14.095 1.00 80.62 192 GLN A CA 1
ATOM 1568 C C . GLN A 1 192 ? 14.172 -13.205 -12.825 1.00 80.62 192 GLN A C 1
ATOM 1570 O O . GLN A 1 192 ? 12.988 -13.508 -12.661 1.00 80.62 192 GLN A O 1
ATOM 1575 N N . ASP A 1 193 ? 15.129 -13.506 -11.950 1.00 85.88 193 ASP A N 1
ATOM 1576 C CA . ASP A 1 193 ? 14.853 -13.948 -10.585 1.00 85.88 193 ASP A CA 1
ATOM 1577 C C . ASP A 1 193 ? 14.870 -12.737 -9.652 1.00 85.88 193 ASP A C 1
ATOM 1579 O O . ASP A 1 193 ? 15.756 -11.889 -9.740 1.00 85.88 193 ASP A O 1
ATOM 1583 N N . PHE A 1 194 ? 13.894 -12.672 -8.757 1.00 87.06 194 PHE A N 1
ATOM 1584 C CA . PHE A 1 194 ? 13.843 -11.715 -7.668 1.00 87.06 194 PHE A CA 1
ATOM 1585 C C . PHE A 1 194 ? 13.572 -12.467 -6.374 1.00 87.06 194 PHE A C 1
ATOM 1587 O O . PHE A 1 194 ? 12.447 -12.899 -6.131 1.00 87.06 194 PHE A O 1
ATOM 1594 N N . SER A 1 195 ? 14.591 -12.630 -5.530 1.00 85.00 195 SER A N 1
ATOM 1595 C CA . SER A 1 195 ? 14.442 -13.303 -4.234 1.00 85.00 195 SER A CA 1
ATOM 1596 C C . SER A 1 195 ? 13.776 -14.692 -4.337 1.00 85.00 195 SER A C 1
ATOM 1598 O O . SER A 1 195 ? 13.031 -15.077 -3.435 1.00 85.00 195 SER A O 1
ATOM 1600 N N . GLY A 1 196 ? 14.029 -15.457 -5.407 1.00 84.31 196 GLY A N 1
ATOM 1601 C CA . GLY A 1 196 ? 13.395 -16.762 -5.645 1.00 84.31 196 GLY A CA 1
ATOM 1602 C C . GLY A 1 196 ? 12.012 -16.708 -6.308 1.00 84.31 196 GLY A C 1
ATOM 1603 O O . GLY A 1 196 ? 11.374 -17.748 -6.476 1.00 84.31 196 GLY A O 1
ATOM 1604 N N . PHE A 1 197 ? 11.537 -15.521 -6.691 1.00 89.81 197 PHE A N 1
ATOM 1605 C CA . PHE A 1 197 ? 10.354 -15.341 -7.524 1.00 89.81 197 PHE A CA 1
ATOM 1606 C C . PHE A 1 197 ? 10.747 -15.084 -8.971 1.00 89.81 197 PHE A C 1
ATOM 1608 O O . PHE A 1 197 ? 11.634 -14.285 -9.264 1.00 89.81 197 PHE A O 1
ATOM 1615 N N . VAL A 1 198 ? 10.007 -15.691 -9.894 1.00 89.69 198 VAL A N 1
ATOM 1616 C CA . VAL A 1 198 ? 10.138 -15.370 -11.313 1.00 89.69 198 VAL A CA 1
ATOM 1617 C C . VAL A 1 198 ? 9.445 -14.036 -11.573 1.00 89.69 198 VAL A C 1
ATOM 1619 O O . VAL A 1 198 ? 8.261 -13.875 -11.270 1.00 89.69 198 VAL A O 1
ATOM 1622 N N . VAL A 1 199 ? 10.168 -13.087 -12.162 1.00 91.06 199 VAL A N 1
ATOM 1623 C CA . VAL A 1 199 ? 9.621 -11.796 -12.589 1.00 91.06 199 VAL A CA 1
ATOM 1624 C C . VAL A 1 199 ? 9.701 -11.647 -14.097 1.00 91.06 199 VAL A C 1
ATOM 1626 O O . VAL A 1 199 ? 10.619 -12.160 -14.739 1.00 91.06 199 VAL A O 1
ATOM 1629 N N . ALA A 1 200 ? 8.747 -10.922 -14.671 1.00 87.00 200 ALA A N 1
ATOM 1630 C CA . ALA A 1 200 ? 8.790 -10.531 -16.070 1.00 87.00 200 ALA A CA 1
ATOM 1631 C C . ALA A 1 200 ? 8.417 -9.065 -16.262 1.00 87.00 200 ALA A C 1
ATOM 1633 O O . ALA A 1 200 ? 7.511 -8.542 -15.611 1.00 87.00 200 ALA A O 1
ATOM 1634 N N . GLU A 1 201 ? 9.096 -8.429 -17.210 1.00 85.56 201 GLU A N 1
ATOM 1635 C CA . GLU A 1 201 ? 8.768 -7.082 -17.665 1.00 85.56 201 GLU A CA 1
ATOM 1636 C C . GLU A 1 201 ? 7.440 -7.125 -18.444 1.00 85.56 201 GLU A C 1
ATOM 1638 O O . GLU A 1 201 ? 7.344 -7.724 -19.521 1.00 85.56 201 GLU A O 1
ATOM 1643 N N . MET A 1 202 ? 6.388 -6.540 -17.866 1.00 79.88 202 MET A N 1
ATOM 1644 C CA . MET A 1 202 ? 5.049 -6.485 -18.474 1.00 79.88 202 MET A CA 1
ATOM 1645 C C . MET A 1 202 ? 4.895 -5.245 -19.361 1.00 79.88 202 MET A C 1
ATOM 1647 O O . MET A 1 202 ? 4.237 -5.300 -20.401 1.00 79.88 202 MET A O 1
ATOM 1651 N N . ARG A 1 203 ? 5.543 -4.143 -18.967 1.00 75.81 203 ARG A N 1
ATOM 1652 C CA . ARG A 1 203 ? 5.686 -2.880 -19.709 1.00 75.81 203 ARG A CA 1
ATOM 1653 C C . ARG A 1 203 ? 7.104 -2.352 -19.470 1.00 75.81 203 ARG A C 1
ATOM 1655 O O . ARG A 1 203 ? 7.678 -2.731 -18.451 1.00 75.81 203 ARG A O 1
ATOM 1662 N N . PRO A 1 204 ? 7.664 -1.497 -20.345 1.00 77.00 204 PRO A N 1
ATOM 1663 C CA . PRO A 1 204 ? 8.997 -0.931 -20.133 1.00 77.00 204 PRO A CA 1
ATOM 1664 C C . PRO A 1 204 ? 9.154 -0.357 -18.716 1.00 77.00 204 PRO A C 1
ATOM 1666 O O . PRO A 1 204 ? 8.364 0.493 -18.307 1.00 77.00 204 PRO A O 1
ATOM 1669 N N . GLY A 1 205 ? 10.112 -0.883 -17.948 1.00 71.44 205 GLY A N 1
ATOM 1670 C CA . GLY A 1 205 ? 10.393 -0.468 -16.567 1.00 71.44 205 GLY A CA 1
ATOM 1671 C C . GLY A 1 205 ? 9.417 -0.977 -15.492 1.00 71.44 205 GLY A C 1
ATOM 1672 O O . GLY A 1 205 ? 9.626 -0.701 -14.310 1.00 71.44 205 GLY A O 1
ATOM 1673 N N . GLN A 1 206 ? 8.379 -1.734 -15.865 1.00 79.38 206 GLN A N 1
ATOM 1674 C CA . GLN A 1 206 ? 7.411 -2.333 -14.944 1.00 79.38 206 GLN A CA 1
ATOM 1675 C C . GLN A 1 206 ? 7.567 -3.857 -14.911 1.00 79.38 206 GLN A C 1
ATOM 1677 O O . GLN A 1 206 ? 7.109 -4.579 -15.807 1.00 79.38 206 GLN A O 1
ATOM 1682 N N . TRP A 1 207 ? 8.181 -4.343 -13.834 1.00 87.38 207 TRP A N 1
ATOM 1683 C CA . TRP A 1 207 ? 8.394 -5.762 -13.582 1.00 87.38 207 TRP A CA 1
ATOM 1684 C C . TRP A 1 207 ? 7.292 -6.298 -12.694 1.00 87.38 207 TRP A C 1
ATOM 1686 O O . TRP A 1 207 ? 6.995 -5.709 -11.664 1.00 87.38 207 TRP A O 1
ATOM 1696 N N . ASN A 1 208 ? 6.709 -7.433 -13.052 1.00 89.31 208 ASN A N 1
ATOM 1697 C CA . ASN A 1 208 ? 5.724 -8.091 -12.209 1.00 89.31 208 ASN A CA 1
ATOM 1698 C C . ASN A 1 208 ? 6.213 -9.473 -11.813 1.00 89.31 208 ASN A C 1
ATOM 1700 O O . ASN A 1 208 ? 6.845 -10.170 -12.607 1.00 89.31 208 ASN A O 1
ATOM 1704 N N . ILE A 1 209 ? 5.848 -9.884 -10.605 1.00 87.31 209 ILE A N 1
ATOM 1705 C CA . ILE A 1 209 ? 5.941 -11.277 -10.173 1.00 87.31 209 ILE A CA 1
ATOM 1706 C C . ILE A 1 209 ? 4.978 -12.098 -11.031 1.00 87.31 209 ILE A C 1
ATOM 1708 O O . ILE A 1 209 ? 3.819 -11.711 -11.203 1.00 87.31 209 ILE A O 1
ATOM 1712 N N . ILE A 1 210 ? 5.464 -13.207 -11.585 1.00 83.75 210 ILE A N 1
ATOM 1713 C CA . ILE A 1 210 ? 4.700 -14.085 -12.472 1.00 83.75 210 ILE A CA 1
ATOM 1714 C C . ILE A 1 210 ? 4.658 -15.517 -11.933 1.00 83.75 210 ILE A C 1
ATOM 1716 O O . ILE A 1 210 ? 5.490 -15.918 -11.122 1.00 83.75 210 ILE A O 1
ATOM 1720 N N . GLY A 1 211 ? 3.694 -16.306 -12.412 1.00 74.38 211 GLY A N 1
ATOM 1721 C CA . GLY A 1 211 ? 3.584 -17.731 -12.078 1.00 74.38 211 GLY A CA 1
ATOM 1722 C C . GLY A 1 211 ? 2.562 -18.069 -10.992 1.00 74.38 211 GLY A C 1
ATOM 1723 O O . GLY A 1 211 ? 2.511 -19.216 -10.555 1.00 74.38 211 GLY A O 1
ATOM 1724 N N . GLY A 1 212 ? 1.732 -17.111 -10.574 1.00 84.44 212 GLY A N 1
ATOM 1725 C CA . GLY A 1 212 ? 0.529 -17.425 -9.813 1.00 84.44 212 GLY A CA 1
ATOM 1726 C C . GLY A 1 212 ? -0.542 -18.110 -10.673 1.00 84.44 212 GLY A C 1
ATOM 1727 O O . GLY A 1 212 ? -0.464 -18.159 -11.905 1.00 84.44 212 GLY A O 1
ATOM 1728 N N . THR A 1 213 ? -1.551 -18.675 -10.011 1.00 90.25 213 THR A N 1
ATOM 1729 C CA . THR A 1 213 ? -2.645 -19.419 -10.656 1.00 90.25 213 THR A CA 1
ATOM 1730 C C . THR A 1 213 ? -3.559 -18.513 -11.482 1.00 90.25 213 THR A C 1
ATOM 1732 O O . THR A 1 213 ? -4.204 -18.991 -12.413 1.00 90.25 213 THR A O 1
ATOM 1735 N N . GLY A 1 214 ? -3.586 -17.212 -11.178 1.00 88.94 214 GLY A N 1
ATOM 1736 C CA . GLY A 1 214 ? -4.375 -16.206 -11.887 1.00 88.94 214 GLY A CA 1
ATOM 1737 C C . GLY A 1 214 ? -3.632 -15.529 -13.041 1.00 88.94 214 GLY A C 1
ATOM 1738 O O . GLY A 1 214 ? -4.218 -14.700 -13.739 1.00 88.94 214 GLY A O 1
ATOM 1739 N N . PHE A 1 215 ? -2.351 -15.846 -13.260 1.00 89.75 215 PHE A N 1
ATOM 1740 C CA . PHE A 1 215 ? -1.472 -15.048 -14.113 1.00 89.75 215 PHE A CA 1
ATOM 1741 C C . PHE A 1 215 ? -1.934 -14.957 -15.572 1.00 89.75 215 PHE A C 1
ATOM 1743 O O . PHE A 1 215 ? -1.784 -13.908 -16.199 1.00 89.75 215 PHE A O 1
ATOM 1750 N N . GLU A 1 216 ? -2.516 -16.020 -16.131 1.00 90.25 216 GLU A N 1
ATOM 1751 C CA . GLU A 1 216 ? -3.031 -15.996 -17.506 1.00 90.25 216 GLU A CA 1
ATOM 1752 C C . GLU A 1 216 ? -4.190 -14.997 -17.651 1.00 90.25 216 GLU A C 1
ATOM 1754 O O . GLU A 1 216 ? -4.157 -14.128 -18.528 1.00 90.25 216 GLU A O 1
ATOM 1759 N N . ALA A 1 217 ? -5.166 -15.061 -16.740 1.00 91.75 217 ALA A N 1
ATOM 1760 C CA . ALA A 1 217 ? -6.305 -14.149 -16.708 1.00 91.75 217 ALA A CA 1
ATOM 1761 C C . ALA A 1 217 ? -5.864 -12.706 -16.415 1.00 91.75 217 ALA A C 1
ATOM 1763 O O . ALA A 1 217 ? -6.265 -11.776 -17.120 1.00 91.75 217 ALA A O 1
ATOM 1764 N N . TYR A 1 218 ? -4.954 -12.521 -15.454 1.00 93.19 218 TYR A N 1
ATOM 1765 C CA . TYR A 1 218 ? -4.352 -11.224 -15.163 1.00 93.19 218 TYR A CA 1
ATOM 1766 C C . TYR A 1 218 ? -3.598 -10.656 -16.371 1.00 93.19 218 TYR A C 1
ATOM 1768 O O . TYR A 1 218 ? -3.757 -9.485 -16.704 1.00 93.19 218 TYR A O 1
ATOM 1776 N N . SER A 1 219 ? -2.810 -11.470 -17.079 1.00 90.62 219 SER A N 1
ATOM 1777 C CA . SER A 1 219 ? -2.076 -11.018 -18.262 1.00 90.62 219 SER A CA 1
ATOM 1778 C C . SER A 1 219 ? -3.009 -10.647 -19.414 1.00 90.62 219 SER A C 1
ATOM 1780 O O . SER A 1 219 ? -2.631 -9.802 -20.229 1.00 90.62 219 SER A O 1
ATOM 1782 N N . ALA A 1 220 ? -4.177 -11.283 -19.530 1.00 91.06 220 ALA A N 1
ATOM 1783 C CA . ALA A 1 220 ? -5.196 -10.896 -20.499 1.00 91.06 220 ALA A CA 1
ATOM 1784 C C . ALA A 1 220 ? -5.846 -9.559 -20.116 1.00 91.06 220 ALA A C 1
ATOM 1786 O O . ALA A 1 220 ? -6.015 -8.699 -20.983 1.00 91.06 220 ALA A O 1
ATOM 1787 N N . TYR A 1 221 ? -6.141 -9.364 -18.829 1.00 92.44 221 TYR A N 1
ATOM 1788 C CA . TYR A 1 221 ? -6.615 -8.094 -18.283 1.00 92.44 221 TYR A CA 1
ATOM 1789 C C . TYR A 1 221 ? -5.605 -6.959 -18.503 1.00 92.44 221 TYR A C 1
ATOM 1791 O O . TYR A 1 221 ? -5.970 -5.939 -19.075 1.00 92.44 221 TYR A O 1
ATOM 1799 N N . ASP A 1 222 ? -4.336 -7.137 -18.128 1.00 90.25 222 ASP A N 1
ATOM 1800 C CA . ASP A 1 222 ? -3.316 -6.080 -18.190 1.00 90.25 222 ASP A CA 1
ATOM 1801 C C . ASP A 1 222 ? -3.094 -5.562 -19.622 1.00 90.25 222 ASP A C 1
ATOM 1803 O O . ASP A 1 222 ? -2.977 -4.356 -19.841 1.00 90.25 222 ASP A O 1
ATOM 1807 N N . LYS A 1 223 ? -3.141 -6.461 -20.616 1.00 90.12 223 LYS A N 1
ATOM 1808 C CA . LYS A 1 223 ? -3.062 -6.113 -22.048 1.00 90.12 223 LYS A CA 1
ATOM 1809 C C . LYS A 1 223 ? -4.253 -5.299 -22.556 1.00 90.12 223 LYS A C 1
ATOM 1811 O O . LYS A 1 223 ? -4.134 -4.665 -23.597 1.00 90.12 223 LYS A O 1
ATOM 1816 N N . ASN A 1 224 ? -5.389 -5.365 -21.868 1.00 91.81 224 ASN A N 1
ATOM 1817 C CA . ASN A 1 224 ? -6.645 -4.725 -22.255 1.00 91.81 224 ASN A CA 1
ATOM 1818 C C . ASN A 1 224 ? -7.171 -3.825 -21.128 1.00 91.81 224 ASN A C 1
ATOM 1820 O O . ASN A 1 224 ? -8.381 -3.677 -20.983 1.00 91.81 224 ASN A O 1
ATOM 1824 N N . ILE A 1 225 ? -6.286 -3.272 -20.288 1.00 89.56 225 ILE A N 1
ATOM 1825 C CA . ILE A 1 225 ? -6.670 -2.549 -19.066 1.00 89.56 225 ILE A CA 1
ATOM 1826 C C . ILE A 1 225 ? -7.624 -1.376 -19.347 1.00 89.56 225 ILE A C 1
ATOM 1828 O O . ILE A 1 225 ? -8.495 -1.058 -18.542 1.00 89.56 225 ILE A O 1
ATOM 1832 N N . ASP A 1 226 ? -7.500 -0.768 -20.525 1.00 92.69 226 ASP A N 1
ATOM 1833 C CA . ASP A 1 226 ? -8.336 0.315 -21.036 1.00 92.69 226 ASP A CA 1
ATOM 1834 C C . ASP A 1 226 ? -9.800 -0.103 -21.254 1.00 92.69 226 ASP A C 1
ATOM 1836 O O . ASP A 1 226 ? -10.702 0.732 -21.134 1.00 92.69 226 ASP A O 1
ATOM 1840 N N . GLN A 1 227 ? -10.051 -1.395 -21.478 1.00 94.38 227 GLN A N 1
ATOM 1841 C CA . GLN A 1 227 ? -11.386 -1.982 -21.605 1.00 94.38 227 GLN A CA 1
ATOM 1842 C C . GLN A 1 227 ? -12.041 -2.296 -20.259 1.00 94.38 227 GLN A C 1
ATOM 1844 O O . GLN A 1 227 ? -13.174 -2.757 -20.256 1.00 94.38 227 GLN A O 1
ATOM 1849 N N . TYR A 1 228 ? -11.381 -2.077 -19.122 1.00 94.12 228 TYR A N 1
ATOM 1850 C CA . TYR A 1 228 ? -11.953 -2.365 -17.808 1.00 94.12 228 TYR A CA 1
ATOM 1851 C C . TYR A 1 228 ? -12.209 -1.083 -17.015 1.00 94.12 228 TYR A C 1
ATOM 1853 O O . TYR A 1 228 ? -11.560 -0.051 -17.199 1.00 94.12 228 TYR A O 1
ATOM 1861 N N . THR A 1 229 ? -13.201 -1.146 -16.135 1.00 94.69 229 THR A N 1
ATOM 1862 C CA . THR A 1 229 ? -13.482 -0.157 -15.098 1.00 94.69 229 THR A CA 1
ATOM 1863 C C . THR A 1 229 ? -13.563 -0.850 -13.744 1.00 94.69 229 THR A C 1
ATOM 1865 O O . THR A 1 229 ? -13.802 -2.056 -13.665 1.00 94.69 229 THR A O 1
ATOM 1868 N N . VAL A 1 230 ? -13.362 -0.089 -12.673 1.00 94.50 230 VAL A N 1
ATOM 1869 C CA . VAL A 1 230 ? -13.534 -0.584 -11.307 1.00 94.50 230 VAL A CA 1
ATOM 1870 C C . VAL A 1 230 ? -14.954 -0.276 -10.855 1.00 94.50 230 VAL A C 1
ATOM 1872 O O . VAL A 1 230 ? -15.373 0.879 -10.882 1.00 94.50 230 VAL A O 1
ATOM 1875 N N . ASP A 1 231 ? -15.678 -1.305 -10.433 1.00 93.38 231 ASP A N 1
ATOM 1876 C CA . ASP A 1 231 ? -16.938 -1.179 -9.713 1.00 93.38 231 ASP A CA 1
ATOM 1877 C C . ASP A 1 231 ? -16.686 -1.343 -8.213 1.00 93.38 231 ASP A C 1
ATOM 1879 O O . ASP A 1 231 ? -16.315 -2.419 -7.737 1.00 93.38 231 ASP A O 1
ATOM 1883 N N . GLY A 1 232 ? -16.846 -0.243 -7.479 1.00 88.12 232 GLY A N 1
ATOM 1884 C CA . GLY A 1 232 ? -16.752 -0.209 -6.020 1.00 88.12 232 GLY A CA 1
ATOM 1885 C C . GLY A 1 232 ? -18.088 -0.460 -5.313 1.00 88.12 232 GLY A C 1
ATOM 1886 O O . GLY A 1 232 ? -18.126 -0.476 -4.083 1.00 88.12 232 GLY A O 1
ATOM 1887 N N . THR A 1 233 ? -19.187 -0.654 -6.050 1.00 87.00 233 THR A N 1
ATOM 1888 C CA . THR A 1 233 ? -20.522 -0.808 -5.460 1.00 87.00 233 THR A CA 1
ATOM 1889 C C . THR A 1 233 ? -20.562 -2.036 -4.551 1.00 87.00 233 THR A C 1
ATOM 1891 O O . THR A 1 233 ? -20.222 -3.144 -4.958 1.00 87.00 233 THR A O 1
ATOM 1894 N N . GLY A 1 234 ? -20.976 -1.845 -3.295 1.00 80.44 234 GLY A N 1
ATOM 1895 C CA . GLY A 1 234 ? -21.028 -2.919 -2.296 1.00 80.44 234 GLY A CA 1
ATOM 1896 C C . GLY A 1 234 ? -19.714 -3.184 -1.550 1.00 80.44 234 GLY A C 1
ATOM 1897 O O . GLY A 1 234 ? -19.697 -4.037 -0.666 1.00 80.44 234 GLY A O 1
ATOM 1898 N N . TYR A 1 235 ? -18.647 -2.433 -1.840 1.00 84.25 235 TYR A N 1
ATOM 1899 C CA . TYR A 1 235 ? -17.368 -2.506 -1.120 1.00 84.25 235 TYR A CA 1
ATOM 1900 C C . TYR A 1 235 ? -17.197 -1.402 -0.059 1.00 84.25 235 TYR A C 1
ATOM 1902 O O . TYR A 1 235 ? -16.160 -1.329 0.593 1.00 84.25 235 TYR A O 1
ATOM 1910 N N . GLU A 1 236 ? -18.231 -0.582 0.159 1.00 76.94 236 GLU A N 1
ATOM 1911 C CA . GLU A 1 236 ? -18.250 0.536 1.120 1.00 76.94 236 GLU A CA 1
ATOM 1912 C C . GLU A 1 236 ? -18.121 0.095 2.589 1.00 76.94 236 GLU A C 1
ATOM 1914 O O . GLU A 1 236 ? -17.672 0.872 3.423 1.00 76.94 236 GLU A O 1
ATOM 1919 N N . ASN A 1 237 ? -18.473 -1.157 2.905 1.00 79.19 237 ASN A N 1
ATOM 1920 C CA . ASN A 1 237 ? -18.428 -1.717 4.262 1.00 79.19 237 ASN A CA 1
ATOM 1921 C C . ASN A 1 237 ? -17.205 -2.626 4.494 1.00 79.19 237 ASN A C 1
ATOM 1923 O O . ASN A 1 237 ? -17.325 -3.631 5.189 1.00 79.19 237 ASN A O 1
ATOM 1927 N N . ASP A 1 238 ? -16.064 -2.317 3.867 1.00 83.00 238 ASP A N 1
ATOM 1928 C CA . ASP A 1 238 ? -14.801 -3.059 3.998 1.00 83.00 238 ASP A CA 1
ATOM 1929 C C . ASP A 1 238 ? -14.954 -4.586 3.820 1.00 83.00 238 ASP A C 1
ATOM 1931 O O . ASP A 1 238 ? -14.876 -5.379 4.761 1.00 83.00 238 ASP A O 1
ATOM 1935 N N . VAL A 1 239 ? -15.149 -5.033 2.578 1.00 91.94 239 VAL A N 1
ATOM 1936 C CA . VAL A 1 239 ? -15.283 -6.467 2.276 1.00 91.94 239 VAL A CA 1
ATOM 1937 C C . VAL A 1 239 ? -13.953 -7.184 2.517 1.00 91.94 239 VAL A C 1
ATOM 1939 O O . VAL A 1 239 ? -12.999 -7.011 1.763 1.00 91.94 239 VAL A O 1
ATOM 1942 N N . VAL A 1 240 ? -13.900 -8.037 3.538 1.00 94.31 240 VAL A N 1
ATOM 1943 C CA . VAL A 1 240 ? -12.737 -8.878 3.857 1.00 94.31 240 VAL A CA 1
ATOM 1944 C C . VAL A 1 240 ? -12.982 -10.310 3.393 1.00 94.31 240 VAL A C 1
ATOM 1946 O O . VAL A 1 240 ? -14.033 -10.888 3.668 1.00 94.31 240 VAL A O 1
ATOM 1949 N N . GLN A 1 241 ? -12.005 -10.898 2.702 1.00 94.44 241 GLN A N 1
ATOM 1950 C CA . GLN A 1 241 ? -12.067 -12.282 2.227 1.00 94.44 241 GLN A CA 1
ATOM 1951 C C . GLN A 1 241 ? -10.746 -13.007 2.482 1.00 94.44 241 GLN A C 1
ATOM 1953 O O . GLN A 1 241 ? -9.678 -12.410 2.376 1.00 94.44 241 GLN A O 1
ATOM 1958 N N . MET A 1 242 ? -10.817 -14.308 2.774 1.00 95.31 242 MET A N 1
ATOM 1959 C CA . MET A 1 242 ? -9.651 -15.186 2.656 1.00 95.31 242 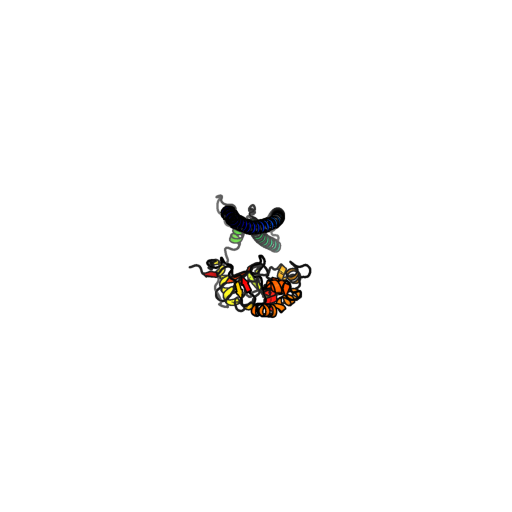MET A CA 1
ATOM 1960 C C . MET A 1 242 ? -9.344 -15.377 1.176 1.00 95.31 242 MET A C 1
ATOM 1962 O O . MET A 1 242 ? -10.183 -15.891 0.436 1.00 95.31 242 MET A O 1
ATOM 1966 N N . VAL A 1 243 ? -8.158 -14.953 0.751 1.00 94.31 243 VAL A N 1
ATOM 1967 C CA . VAL A 1 243 ? -7.743 -15.008 -0.654 1.00 94.31 243 VAL A CA 1
ATOM 1968 C C . VAL A 1 243 ? -6.617 -16.016 -0.815 1.00 94.31 243 VAL A C 1
ATOM 1970 O O . VAL A 1 243 ? -5.644 -15.977 -0.062 1.00 94.31 243 VAL A O 1
ATOM 1973 N N . ASP A 1 244 ? -6.740 -16.891 -1.818 1.00 94.69 244 ASP A N 1
ATOM 1974 C CA . ASP A 1 244 ? -5.633 -17.750 -2.237 1.00 94.69 244 ASP A CA 1
ATOM 1975 C C . ASP A 1 244 ? -4.464 -16.871 -2.683 1.00 94.69 244 ASP A C 1
ATOM 1977 O O . ASP A 1 244 ? -4.556 -16.139 -3.672 1.00 94.69 244 ASP A O 1
ATOM 1981 N N . ILE A 1 245 ? -3.351 -16.963 -1.964 1.00 95.00 245 ILE A N 1
ATOM 1982 C CA . ILE A 1 245 ? -2.153 -16.162 -2.206 1.00 95.00 245 ILE A CA 1
ATOM 1983 C C . ILE A 1 245 ? -1.588 -16.351 -3.620 1.00 95.00 245 ILE A C 1
ATOM 1985 O O . ILE A 1 245 ? -0.970 -15.444 -4.190 1.00 95.00 245 ILE A O 1
ATOM 1989 N N . ASN A 1 246 ? -1.835 -17.510 -4.235 1.00 93.38 246 ASN A N 1
ATOM 1990 C CA . ASN A 1 246 ? -1.402 -17.789 -5.597 1.00 93.38 246 ASN A CA 1
ATOM 1991 C C . ASN A 1 246 ? -2.281 -17.120 -6.652 1.00 93.38 246 ASN A C 1
ATOM 1993 O O . ASN A 1 246 ? -1.786 -16.879 -7.746 1.00 93.38 246 ASN A O 1
ATOM 1997 N N . SER A 1 247 ? -3.514 -16.743 -6.308 1.00 95.38 247 SER A N 1
ATOM 1998 C CA . SER A 1 247 ? -4.422 -15.997 -7.187 1.00 95.38 247 SER A CA 1
ATOM 1999 C C . SER A 1 247 ? -4.178 -14.481 -7.185 1.00 95.38 247 SER A C 1
ATOM 2001 O O . SER A 1 247 ? -4.777 -13.762 -7.987 1.00 95.38 247 SER A O 1
ATOM 2003 N N . ILE A 1 248 ? -3.312 -13.984 -6.289 1.00 95.62 248 ILE A N 1
ATOM 2004 C CA . ILE A 1 248 ? -2.905 -12.576 -6.240 1.00 95.62 248 ILE A CA 1
ATOM 2005 C C . ILE A 1 248 ? -1.807 -12.324 -7.275 1.00 95.62 248 ILE A C 1
ATOM 2007 O O . ILE A 1 248 ? -0.714 -12.897 -7.199 1.00 95.62 248 ILE A O 1
ATOM 2011 N N . GLU A 1 249 ? -2.113 -11.417 -8.197 1.00 94.56 249 GLU A N 1
ATOM 2012 C CA . GLU A 1 249 ? -1.307 -11.010 -9.343 1.00 94.56 249 GLU A CA 1
ATOM 2013 C C . GLU A 1 249 ? -1.111 -9.484 -9.365 1.00 94.56 249 GLU A C 1
ATOM 2015 O O . GLU A 1 249 ? -1.670 -8.737 -8.555 1.00 94.56 249 GLU A O 1
ATOM 2020 N N . GLY A 1 250 ? -0.300 -8.997 -10.306 1.00 91.44 250 GLY A N 1
ATOM 2021 C CA . GLY A 1 250 ? -0.024 -7.562 -10.448 1.00 91.44 250 GLY A CA 1
ATOM 2022 C C . GLY A 1 250 ? 0.828 -6.976 -9.324 1.00 91.44 250 GLY A C 1
ATOM 2023 O O . GLY A 1 250 ? 0.826 -5.764 -9.112 1.00 91.44 250 GLY A O 1
ATOM 2024 N N . ILE A 1 251 ? 1.570 -7.826 -8.608 1.00 93.44 251 ILE A N 1
ATOM 2025 C CA . ILE A 1 251 ? 2.584 -7.395 -7.646 1.00 93.44 251 ILE A CA 1
ATOM 2026 C C . ILE A 1 251 ? 3.767 -6.862 -8.452 1.00 93.44 251 ILE A C 1
ATOM 2028 O O . ILE A 1 251 ? 4.579 -7.634 -8.967 1.00 93.44 251 ILE A O 1
ATOM 2032 N N . TYR A 1 252 ? 3.811 -5.542 -8.603 1.00 89.50 252 TYR A N 1
ATOM 2033 C CA . TYR A 1 252 ? 4.837 -4.870 -9.383 1.00 89.50 252 TYR A CA 1
ATOM 2034 C C . TYR A 1 252 ? 6.074 -4.540 -8.534 1.00 89.50 252 TYR A C 1
ATOM 2036 O O . TYR A 1 252 ? 5.992 -4.238 -7.335 1.00 89.50 252 TYR A O 1
ATOM 2044 N N . LEU A 1 253 ? 7.219 -4.558 -9.198 1.00 88.69 253 LEU A N 1
ATOM 2045 C CA . LEU A 1 253 ? 8.546 -4.242 -8.703 1.00 88.69 253 LEU A CA 1
ATOM 2046 C C . LEU A 1 253 ? 9.172 -3.198 -9.627 1.00 88.69 253 LEU A C 1
ATOM 2048 O O . LEU A 1 253 ? 8.998 -3.230 -10.849 1.00 88.69 253 LEU A O 1
ATOM 2052 N N . TRP A 1 254 ? 9.882 -2.255 -9.026 1.00 85.38 254 TRP A N 1
ATOM 2053 C CA . TRP A 1 254 ? 10.702 -1.301 -9.761 1.00 85.38 254 TRP A CA 1
ATOM 2054 C C . TRP A 1 254 ? 12.031 -1.941 -10.149 1.00 85.38 254 TRP A C 1
ATOM 2056 O O . TRP A 1 254 ? 12.469 -2.890 -9.506 1.00 85.38 254 TRP A O 1
ATOM 2066 N N . GLN A 1 255 ? 12.715 -1.383 -11.150 1.00 84.38 255 GLN A N 1
ATOM 2067 C CA . GLN A 1 255 ? 14.063 -1.840 -11.503 1.00 84.38 255 GLN A CA 1
ATOM 2068 C C . GLN A 1 255 ? 15.012 -1.800 -10.290 1.00 84.38 255 GLN A C 1
ATOM 2070 O O . GLN A 1 255 ? 15.756 -2.746 -10.083 1.00 84.38 255 GLN A O 1
ATOM 2075 N N . ASP A 1 256 ? 14.909 -0.776 -9.429 1.00 85.44 256 ASP A N 1
ATOM 2076 C CA . ASP A 1 256 ? 15.697 -0.700 -8.185 1.00 85.44 256 ASP A CA 1
ATOM 2077 C C . ASP A 1 256 ? 15.353 -1.819 -7.191 1.00 85.44 256 ASP A C 1
ATOM 2079 O O . ASP A 1 256 ? 16.239 -2.280 -6.481 1.00 85.44 256 ASP A O 1
ATOM 2083 N N . ASP A 1 257 ? 14.097 -2.287 -7.154 1.00 89.38 257 ASP A N 1
ATOM 2084 C CA . ASP A 1 257 ? 13.721 -3.433 -6.315 1.00 89.38 257 ASP A CA 1
ATOM 2085 C C . ASP A 1 257 ? 14.456 -4.690 -6.821 1.00 89.38 257 ASP A C 1
ATOM 2087 O O . ASP A 1 257 ? 15.022 -5.435 -6.026 1.00 89.38 257 ASP A O 1
ATOM 2091 N N . ILE A 1 258 ? 14.489 -4.893 -8.145 1.00 86.19 258 ILE A N 1
ATOM 2092 C CA . ILE A 1 258 ? 15.167 -6.026 -8.794 1.00 86.19 258 ILE A CA 1
ATOM 2093 C C . ILE A 1 258 ? 16.683 -5.972 -8.590 1.00 86.19 258 ILE A C 1
ATOM 2095 O O . ILE A 1 258 ? 17.290 -6.974 -8.215 1.00 86.19 258 ILE A O 1
ATOM 2099 N N . ASP A 1 259 ? 17.284 -4.805 -8.811 1.00 86.44 259 ASP A N 1
ATOM 2100 C CA . ASP A 1 259 ? 18.730 -4.612 -8.726 1.00 86.44 259 ASP A CA 1
ATOM 2101 C C . ASP A 1 259 ? 19.220 -4.618 -7.268 1.00 86.44 259 ASP A C 1
ATOM 2103 O O . ASP A 1 259 ? 20.351 -5.023 -6.994 1.00 86.44 259 ASP A O 1
ATOM 2107 N N . ASN A 1 260 ? 18.366 -4.209 -6.317 1.00 88.56 260 ASN A N 1
ATOM 2108 C CA . ASN A 1 260 ? 18.680 -4.125 -4.890 1.00 88.56 260 ASN A CA 1
ATOM 2109 C C . ASN A 1 260 ? 17.629 -4.829 -3.997 1.00 88.56 260 ASN A C 1
ATOM 2111 O O . ASN A 1 260 ? 16.972 -4.169 -3.182 1.00 88.56 260 ASN A O 1
ATOM 2115 N N . PRO A 1 261 ? 17.506 -6.172 -4.040 1.00 88.88 261 PRO A N 1
ATOM 2116 C CA . PRO A 1 261 ? 16.475 -6.892 -3.284 1.00 88.88 261 PRO A CA 1
ATOM 2117 C C . PRO A 1 261 ? 16.555 -6.686 -1.766 1.00 88.88 261 PRO A C 1
ATOM 2119 O O . PRO A 1 261 ? 15.534 -6.524 -1.103 1.00 88.88 261 PRO A O 1
ATOM 2122 N N . GLU A 1 262 ? 17.759 -6.607 -1.197 1.00 88.06 262 GLU A N 1
ATOM 2123 C CA . GLU A 1 262 ? 17.946 -6.340 0.240 1.00 88.06 262 GLU A CA 1
ATOM 2124 C C . GLU A 1 262 ? 17.382 -4.977 0.661 1.00 88.06 262 GLU A C 1
ATOM 2126 O O . GLU A 1 262 ? 16.839 -4.809 1.757 1.00 88.06 262 GLU A O 1
ATOM 2131 N N . ARG A 1 263 ? 17.469 -3.983 -0.230 1.00 87.62 263 ARG A N 1
ATOM 2132 C CA . ARG A 1 263 ? 16.915 -2.649 0.008 1.00 87.62 263 ARG A CA 1
ATOM 2133 C C . ARG A 1 263 ? 15.394 -2.681 0.003 1.00 87.62 263 ARG A C 1
ATOM 2135 O O . ARG A 1 263 ? 14.783 -2.024 0.842 1.00 87.62 263 ARG A O 1
ATOM 2142 N N . PHE A 1 264 ? 14.796 -3.448 -0.908 1.00 90.06 264 PHE A N 1
ATOM 2143 C CA . PHE A 1 264 ? 13.355 -3.673 -0.928 1.00 90.06 264 PHE A CA 1
ATOM 2144 C C . PHE A 1 264 ? 12.890 -4.236 0.422 1.00 90.06 264 PHE A C 1
ATOM 2146 O O . PHE A 1 264 ? 12.083 -3.606 1.103 1.00 90.06 264 PHE A O 1
ATOM 2153 N N . TRP A 1 265 ? 13.488 -5.336 0.890 1.00 89.00 265 TRP A N 1
ATOM 2154 C CA . TRP A 1 265 ? 13.089 -5.965 2.154 1.00 89.00 265 TRP A CA 1
ATOM 2155 C C . TRP A 1 265 ? 13.318 -5.076 3.393 1.00 89.00 265 TRP A C 1
ATOM 2157 O O . TRP A 1 265 ? 12.513 -5.114 4.324 1.00 89.00 265 TRP A O 1
ATOM 2167 N N . SER A 1 266 ? 14.335 -4.211 3.392 1.00 86.56 266 SER A N 1
ATOM 2168 C CA . SER A 1 266 ? 14.666 -3.328 4.528 1.00 86.56 266 SER A CA 1
ATOM 2169 C C . SER A 1 266 ? 14.014 -1.935 4.489 1.00 86.56 266 SER A C 1
ATOM 2171 O O . SER A 1 266 ? 14.130 -1.169 5.447 1.00 86.56 266 SER A O 1
ATOM 2173 N N . GLN A 1 267 ? 13.270 -1.584 3.432 1.00 72.75 267 GLN A N 1
ATOM 2174 C CA . GLN A 1 267 ? 12.813 -0.207 3.160 1.00 72.75 267 GLN A CA 1
ATOM 2175 C C . GLN A 1 267 ? 11.991 0.451 4.291 1.00 72.75 267 GLN A C 1
ATOM 2177 O O . GLN A 1 267 ? 11.948 1.679 4.404 1.00 72.75 267 GLN A O 1
ATOM 2182 N N . HIS A 1 268 ? 11.316 -0.343 5.125 1.00 66.06 268 HIS A N 1
ATOM 2183 C CA . HIS A 1 268 ? 10.385 0.143 6.153 1.00 66.06 268 HIS A CA 1
ATOM 2184 C C . HIS A 1 268 ? 10.674 -0.384 7.561 1.00 66.06 268 HIS A C 1
ATOM 2186 O O . HIS A 1 268 ? 9.903 -0.121 8.484 1.00 66.06 268 HIS A O 1
ATOM 2192 N N . HIS A 1 269 ? 11.769 -1.122 7.731 1.00 62.88 269 HIS A N 1
ATOM 2193 C CA . HIS A 1 269 ? 12.198 -1.655 9.014 1.00 62.88 269 HIS A CA 1
ATOM 2194 C C . HIS A 1 269 ? 13.719 -1.783 8.978 1.00 62.88 269 HIS A C 1
ATOM 2196 O O . HIS A 1 269 ? 14.244 -2.469 8.109 1.00 62.88 269 HIS A O 1
ATOM 2202 N N . SER A 1 270 ? 14.430 -1.133 9.903 1.00 54.59 270 SER A N 1
ATOM 2203 C CA . SER A 1 270 ? 15.904 -1.073 9.893 1.00 54.59 270 SER A CA 1
ATOM 2204 C C . SER A 1 270 ? 16.585 -2.446 9.966 1.00 54.59 270 SER A C 1
ATOM 2206 O O . SER A 1 270 ? 17.753 -2.559 9.615 1.00 54.59 270 SER A O 1
ATOM 2208 N N . GLU A 1 271 ? 15.848 -3.474 10.393 1.00 63.72 271 GLU A N 1
ATOM 2209 C CA . GLU A 1 271 ? 16.267 -4.885 10.434 1.00 63.72 271 GLU A CA 1
ATOM 2210 C C . GLU A 1 271 ? 15.364 -5.793 9.570 1.00 63.72 271 GLU A C 1
ATOM 2212 O O . GLU A 1 271 ? 15.282 -7.001 9.777 1.00 63.72 271 GLU A O 1
ATOM 2217 N N . GLY A 1 272 ? 14.594 -5.215 8.644 1.00 78.25 272 GLY A N 1
ATOM 2218 C CA . GLY A 1 272 ? 13.746 -5.975 7.726 1.00 78.25 272 GLY A CA 1
ATOM 2219 C C . GLY A 1 272 ? 14.599 -6.743 6.720 1.00 78.25 272 GLY A C 1
ATOM 2220 O O . GLY A 1 272 ? 15.365 -6.136 5.980 1.00 78.25 272 GLY A O 1
ATOM 2221 N N . THR A 1 273 ? 14.450 -8.064 6.678 1.00 89.81 273 THR A N 1
ATOM 2222 C CA . THR A 1 273 ? 15.054 -8.938 5.667 1.00 89.81 273 THR A CA 1
ATOM 2223 C C . THR A 1 273 ? 13.972 -9.845 5.109 1.00 89.81 273 THR A C 1
ATOM 2225 O O . THR A 1 273 ? 12.896 -9.983 5.698 1.00 89.81 273 THR A O 1
ATOM 2228 N N . LYS A 1 274 ? 14.245 -10.488 3.976 1.00 91.75 274 LYS A N 1
ATOM 2229 C CA . LYS A 1 274 ? 13.338 -11.495 3.429 1.00 91.75 274 LYS A CA 1
ATOM 2230 C C . LYS A 1 274 ? 12.998 -12.553 4.484 1.00 91.75 274 LYS A C 1
ATOM 2232 O O . LYS A 1 274 ? 11.828 -12.849 4.716 1.00 91.75 274 LYS A O 1
ATOM 2237 N N . GLU A 1 275 ? 14.018 -13.073 5.157 1.00 93.44 275 GLU A N 1
ATOM 2238 C CA . GLU A 1 275 ? 13.908 -14.132 6.158 1.00 93.44 275 GLU A CA 1
ATOM 2239 C C . GLU A 1 275 ? 13.043 -13.695 7.334 1.00 93.44 275 GLU A C 1
ATOM 2241 O O . GLU A 1 275 ? 12.211 -14.482 7.773 1.00 93.44 275 GLU A O 1
ATOM 2246 N N . SER A 1 276 ? 13.164 -12.448 7.805 1.00 92.25 276 SER A N 1
ATOM 2247 C CA . SER A 1 276 ? 12.337 -11.978 8.919 1.00 92.25 276 SER A CA 1
ATOM 2248 C C . SER A 1 276 ? 10.864 -11.829 8.527 1.00 92.25 276 SER A C 1
ATOM 2250 O O . SER A 1 276 ? 9.980 -12.190 9.304 1.00 92.25 276 SER A O 1
ATOM 2252 N N . PHE A 1 277 ? 10.557 -11.399 7.296 1.00 93.31 277 PHE A N 1
ATOM 2253 C CA . PHE A 1 277 ? 9.173 -11.405 6.806 1.00 93.31 277 PHE A CA 1
ATOM 2254 C C . PHE A 1 277 ? 8.616 -12.822 6.628 1.00 93.31 277 PHE A C 1
ATOM 2256 O O . PHE A 1 277 ? 7.453 -13.057 6.970 1.00 93.31 277 PHE A O 1
ATOM 2263 N N . VAL A 1 278 ? 9.422 -13.753 6.111 1.00 95.19 278 VAL A N 1
ATOM 2264 C CA . VAL A 1 278 ? 9.046 -15.165 5.941 1.00 95.19 278 VAL A CA 1
ATOM 2265 C C . VAL A 1 278 ? 8.849 -15.843 7.297 1.00 95.19 278 VAL A C 1
ATOM 2267 O O . VAL A 1 278 ? 7.870 -16.561 7.479 1.00 95.19 278 VAL A O 1
ATOM 2270 N N . GLU A 1 279 ? 9.702 -15.569 8.281 1.00 95.69 279 GLU A N 1
ATOM 2271 C CA . GLU A 1 279 ? 9.556 -16.064 9.651 1.00 95.69 279 GLU A CA 1
ATOM 2272 C C . GLU A 1 279 ? 8.234 -15.594 10.264 1.00 95.69 279 GLU A C 1
ATOM 2274 O O . GLU A 1 279 ? 7.458 -16.418 10.750 1.00 95.69 279 GLU A O 1
ATOM 2279 N N . ILE A 1 280 ? 7.902 -14.303 10.153 1.00 95.69 280 ILE A N 1
ATOM 2280 C CA . ILE A 1 280 ? 6.614 -13.792 10.642 1.00 95.69 280 ILE A CA 1
ATOM 2281 C C . ILE A 1 280 ? 5.443 -14.444 9.888 1.00 95.69 280 ILE A C 1
ATOM 2283 O O . ILE A 1 280 ? 4.464 -14.855 10.512 1.00 95.69 280 ILE A O 1
ATOM 2287 N N . ALA A 1 281 ? 5.532 -14.571 8.558 1.00 97.38 281 ALA A N 1
ATOM 2288 C CA . ALA A 1 281 ? 4.508 -15.225 7.738 1.00 97.38 281 ALA A CA 1
ATOM 2289 C C . ALA A 1 281 ? 4.336 -16.715 8.080 1.00 97.38 281 ALA A C 1
ATOM 2291 O O . ALA A 1 281 ? 3.242 -17.261 7.936 1.00 97.38 281 ALA A O 1
ATOM 2292 N N . SER A 1 282 ? 5.383 -17.377 8.582 1.00 98.00 282 SER A N 1
ATOM 2293 C CA . SER A 1 282 ? 5.341 -18.795 8.953 1.00 98.00 282 SER A CA 1
ATOM 2294 C C . SER A 1 282 ? 4.324 -19.107 10.054 1.00 98.00 282 SER A C 1
ATOM 2296 O O . SER A 1 282 ? 3.855 -20.240 10.162 1.00 98.00 282 SER A O 1
ATOM 2298 N N . HIS A 1 283 ? 3.924 -18.093 10.826 1.00 98.19 283 HIS A N 1
ATOM 2299 C CA . HIS A 1 283 ? 2.929 -18.200 11.887 1.00 98.19 283 HIS A CA 1
ATOM 2300 C C . HIS A 1 283 ? 1.476 -18.009 11.417 1.00 98.19 283 HIS A C 1
ATOM 2302 O O . HIS A 1 283 ? 0.566 -18.173 12.230 1.00 98.19 283 HIS A O 1
ATOM 2308 N N . ILE A 1 284 ? 1.224 -17.725 10.130 1.00 98.25 284 ILE A N 1
ATOM 2309 C CA . ILE A 1 284 ? -0.138 -17.546 9.587 1.00 98.25 284 ILE A CA 1
ATOM 2310 C C . ILE A 1 284 ? -1.067 -18.729 9.922 1.00 98.25 284 ILE A C 1
ATOM 2312 O O . ILE A 1 284 ? -2.162 -18.470 10.431 1.00 98.25 284 ILE A O 1
ATOM 2316 N N . PRO A 1 285 ? -0.676 -20.007 9.714 1.00 98.06 285 PRO A N 1
ATOM 2317 C CA . PRO A 1 285 ? -1.558 -21.138 10.008 1.00 98.06 285 PRO A CA 1
ATOM 2318 C C . PRO A 1 285 ? -1.967 -21.204 11.480 1.00 98.06 285 PRO A C 1
ATOM 2320 O O . PRO A 1 285 ? -3.124 -21.474 11.791 1.00 98.06 285 PRO A O 1
ATOM 2323 N N . GLU A 1 286 ? -1.036 -20.903 12.386 1.00 98.12 286 GLU A N 1
ATOM 2324 C CA . GLU A 1 286 ? -1.290 -20.959 13.822 1.00 98.12 286 GLU A CA 1
ATOM 2325 C C . GLU A 1 286 ? -2.183 -19.806 14.293 1.00 98.12 286 GLU A C 1
ATOM 2327 O O . GLU A 1 286 ? -3.113 -20.018 15.069 1.00 98.12 286 GLU A O 1
ATOM 2332 N N . VAL A 1 287 ? -1.949 -18.582 13.808 1.00 97.94 287 VAL A N 1
ATOM 2333 C CA . VAL A 1 287 ? -2.829 -17.445 14.117 1.00 97.94 287 VAL A CA 1
ATOM 2334 C C . VAL A 1 287 ? -4.246 -17.723 13.615 1.00 97.94 287 VAL A C 1
ATOM 2336 O O . VAL A 1 287 ? -5.208 -17.520 14.357 1.00 97.94 287 VAL A O 1
ATOM 2339 N N . GLN A 1 288 ? -4.382 -18.253 12.395 1.00 97.12 288 GLN A N 1
ATOM 2340 C CA . GLN A 1 288 ? -5.674 -18.655 11.842 1.00 97.12 288 GLN A CA 1
ATOM 2341 C C . GLN A 1 288 ? -6.354 -19.727 12.705 1.00 97.12 288 GLN A C 1
ATOM 2343 O O . GLN A 1 288 ? -7.555 -19.635 12.955 1.00 97.12 288 GLN A O 1
ATOM 2348 N N . GLU A 1 289 ? -5.610 -20.730 13.174 1.00 97.44 289 GLU A N 1
ATOM 2349 C CA . GLU A 1 289 ? -6.130 -21.777 14.057 1.00 97.44 289 GLU A CA 1
ATOM 2350 C C . GLU A 1 289 ? -6.628 -21.206 15.392 1.00 97.44 289 GLU A C 1
ATOM 2352 O O . GLU A 1 289 ? -7.731 -21.542 15.827 1.00 97.44 289 GLU A O 1
ATOM 2357 N N . GLN A 1 290 ? -5.875 -20.298 16.021 1.00 97.56 290 GLN A N 1
ATOM 2358 C CA . GLN A 1 290 ? -6.299 -19.678 17.280 1.00 97.56 290 GLN A CA 1
ATOM 2359 C C . GLN A 1 290 ? -7.553 -18.813 17.112 1.00 97.56 290 GLN A C 1
ATOM 2361 O O . GLN A 1 290 ? -8.466 -18.897 17.937 1.00 97.56 290 GLN A O 1
ATOM 2366 N N . LEU A 1 291 ? -7.639 -18.041 16.024 1.00 96.25 291 LEU A N 1
ATOM 2367 C CA . LEU A 1 291 ? -8.848 -17.285 15.685 1.00 96.25 291 LEU A CA 1
ATOM 2368 C C . LEU A 1 291 ? -10.047 -18.221 15.461 1.00 96.25 291 LEU A C 1
ATOM 2370 O O . LEU A 1 291 ? -11.132 -17.967 15.983 1.00 96.25 291 LEU A O 1
ATOM 2374 N N . ASN A 1 292 ? -9.851 -19.340 14.756 1.00 95.69 292 ASN A N 1
ATOM 2375 C CA . ASN A 1 292 ? -10.897 -20.344 14.527 1.00 95.69 292 ASN A CA 1
ATOM 2376 C C . ASN A 1 292 ? -11.348 -21.036 15.826 1.00 95.69 292 ASN A C 1
ATOM 2378 O O . ASN A 1 292 ? -12.512 -21.417 15.946 1.00 95.69 292 ASN A O 1
ATOM 2382 N N . CYS A 1 293 ? -10.456 -21.161 16.812 1.00 96.25 293 CYS A N 1
ATOM 2383 C CA . CYS A 1 293 ? -10.767 -21.641 18.160 1.00 96.25 293 CYS A CA 1
ATOM 2384 C C . CYS A 1 293 ? -11.461 -20.586 19.048 1.00 96.25 293 CYS A C 1
ATOM 2386 O O . CYS A 1 293 ? -11.773 -20.872 20.205 1.00 96.25 293 CYS A O 1
ATOM 2388 N N . GLY A 1 294 ? -11.715 -19.379 18.534 1.00 96.12 294 GLY A N 1
ATOM 2389 C CA . GLY A 1 294 ? -12.424 -18.313 19.242 1.00 96.12 294 GLY A CA 1
ATOM 2390 C C . GLY A 1 294 ? -11.534 -17.402 20.089 1.00 96.12 294 GLY A C 1
ATOM 2391 O O . GLY A 1 294 ? -12.060 -16.593 20.854 1.00 96.12 294 GLY A O 1
ATOM 2392 N N . VAL A 1 295 ? -10.203 -17.490 19.966 1.00 96.00 295 VAL A N 1
ATOM 2393 C CA . VAL A 1 295 ? -9.308 -16.498 20.577 1.00 96.00 295 VAL A CA 1
ATOM 2394 C C . VAL A 1 295 ? -9.507 -15.168 19.844 1.00 96.00 295 VAL A C 1
ATOM 2396 O O . VAL A 1 295 ? -9.370 -15.127 18.623 1.00 96.00 295 VAL A O 1
ATOM 2399 N N . PRO A 1 296 ? -9.832 -14.065 20.536 1.00 95.62 296 PRO A N 1
ATOM 2400 C CA . PRO A 1 296 ? -10.056 -12.794 19.864 1.00 95.62 296 PRO A CA 1
ATOM 2401 C C . PRO A 1 296 ? -8.731 -12.171 19.399 1.00 95.62 296 PRO A C 1
ATOM 2403 O O . PRO A 1 296 ? -7.717 -12.260 20.094 1.00 95.62 296 PRO A O 1
ATOM 2406 N N . LEU A 1 297 ? -8.749 -11.474 18.255 1.00 95.06 297 LEU A N 1
ATOM 2407 C CA . LEU A 1 297 ? -7.549 -10.903 17.622 1.00 95.06 297 LEU A CA 1
ATOM 2408 C C . LEU A 1 297 ? -6.710 -10.043 18.580 1.00 95.06 297 LEU A C 1
ATOM 2410 O O . LEU A 1 297 ? -5.492 -10.187 18.602 1.00 95.06 297 LEU A O 1
ATOM 2414 N N . TYR A 1 298 ? -7.338 -9.212 19.421 1.00 95.88 298 TYR A N 1
ATOM 2415 C CA . TYR A 1 298 ? -6.612 -8.346 20.361 1.00 95.88 298 TYR A CA 1
ATOM 2416 C C . TYR A 1 298 ? -5.715 -9.127 21.335 1.00 95.88 298 TYR A C 1
ATOM 2418 O O . TYR A 1 298 ? -4.659 -8.634 21.713 1.00 95.88 298 TYR A O 1
ATOM 2426 N N . LYS A 1 299 ? -6.076 -10.371 21.689 1.00 95.69 299 LYS A N 1
ATOM 2427 C CA . LYS A 1 299 ? -5.222 -11.237 22.514 1.00 95.69 299 LYS A CA 1
ATOM 2428 C C . LYS A 1 299 ? -4.026 -11.792 21.758 1.00 95.69 299 LYS A C 1
ATOM 2430 O O . LYS A 1 299 ? -2.969 -11.979 22.352 1.00 95.69 299 LYS A O 1
ATOM 2435 N N . LEU A 1 300 ? -4.177 -12.036 20.461 1.00 96.38 300 LEU A N 1
ATOM 2436 C CA . LEU A 1 300 ? -3.071 -12.471 19.612 1.00 96.38 300 LEU A CA 1
ATOM 2437 C C . LEU A 1 300 ? -2.095 -11.326 19.352 1.00 96.38 300 LEU A C 1
ATOM 2439 O O . LEU A 1 300 ? -0.897 -11.575 19.316 1.00 96.38 300 LEU A O 1
ATOM 2443 N N . LEU A 1 301 ? -2.580 -10.084 19.251 1.00 94.38 301 LEU A N 1
ATOM 2444 C CA . LEU A 1 301 ? -1.735 -8.890 19.121 1.00 94.38 301 LEU A CA 1
ATOM 2445 C C . LEU A 1 301 ? -0.810 -8.678 20.332 1.00 94.38 301 LEU A C 1
ATOM 2447 O O . LEU A 1 301 ? 0.312 -8.216 20.159 1.00 94.38 301 LEU A O 1
ATOM 2451 N N . GLU A 1 302 ? -1.257 -9.047 21.536 1.00 94.88 302 GLU A N 1
ATOM 2452 C CA . GLU A 1 302 ? -0.471 -8.982 22.781 1.00 94.88 302 GLU A CA 1
ATOM 2453 C C . GLU A 1 302 ? 0.553 -10.130 22.918 1.00 94.88 302 GLU A C 1
ATOM 2455 O O . GLU A 1 302 ? 1.368 -10.127 23.840 1.00 94.88 302 GLU A O 1
ATOM 2460 N N . ASN A 1 303 ? 0.515 -11.139 22.042 1.00 95.75 303 ASN A N 1
ATOM 2461 C CA . ASN A 1 303 ? 1.373 -12.316 22.147 1.00 95.75 303 ASN A CA 1
ATOM 2462 C C . ASN A 1 303 ? 2.788 -12.025 21.618 1.00 95.75 303 ASN A C 1
ATOM 2464 O O . ASN A 1 303 ? 2.945 -11.654 20.459 1.00 95.75 303 ASN A O 1
ATOM 2468 N N . GLU A 1 304 ? 3.826 -12.282 22.418 1.00 94.69 304 GLU A N 1
ATOM 2469 C CA . GLU A 1 304 ? 5.223 -12.009 22.031 1.00 94.69 304 GLU A CA 1
ATOM 2470 C C . GLU A 1 304 ? 5.671 -12.743 20.758 1.00 94.69 304 GLU A C 1
ATOM 2472 O O . GLU A 1 304 ? 6.481 -12.218 20.000 1.00 94.69 304 GLU A O 1
ATOM 2477 N N . ARG A 1 305 ? 5.132 -13.940 20.494 1.00 95.62 305 ARG A N 1
ATOM 2478 C CA . ARG A 1 305 ? 5.493 -14.740 19.315 1.00 95.62 305 ARG A CA 1
ATOM 2479 C C . ARG A 1 305 ? 4.567 -14.492 18.127 1.00 95.62 305 ARG A C 1
ATOM 2481 O O . ARG A 1 305 ? 5.021 -14.395 16.993 1.00 95.62 305 ARG A O 1
ATOM 2488 N N . LEU A 1 306 ? 3.260 -14.420 18.372 1.00 96.75 306 LEU A N 1
ATOM 2489 C CA . LEU A 1 306 ? 2.248 -14.353 17.312 1.00 96.75 306 LEU A CA 1
ATOM 2490 C C . LEU A 1 306 ? 1.804 -12.929 16.974 1.00 96.75 306 LEU A C 1
ATOM 2492 O O . LEU A 1 306 ? 1.214 -12.725 15.915 1.00 96.75 306 LEU A O 1
ATOM 2496 N N . GLY A 1 307 ? 2.101 -11.947 17.825 1.00 96.00 307 GLY A N 1
ATOM 2497 C CA . GLY A 1 307 ? 1.609 -10.575 17.703 1.00 96.00 307 GLY A CA 1
ATOM 2498 C C . GLY A 1 307 ? 2.030 -9.894 16.411 1.00 96.00 307 GLY A C 1
ATOM 2499 O O . GLY A 1 307 ? 1.202 -9.258 15.758 1.00 96.00 307 GLY A O 1
ATOM 2500 N N . ALA A 1 308 ? 3.274 -10.107 15.973 1.00 94.31 308 ALA A N 1
ATOM 2501 C CA . ALA A 1 308 ? 3.748 -9.598 14.688 1.00 94.31 308 ALA A CA 1
ATOM 2502 C C . ALA A 1 308 ? 2.934 -10.177 13.517 1.00 94.31 308 ALA A C 1
ATOM 2504 O O . ALA A 1 308 ? 2.451 -9.429 12.668 1.00 94.31 308 ALA A O 1
ATOM 2505 N N . CYS A 1 309 ? 2.710 -11.494 13.497 1.00 96.62 309 CYS A N 1
ATOM 2506 C CA . CYS A 1 309 ? 1.919 -12.147 12.452 1.00 96.62 309 CYS A CA 1
ATOM 2507 C C . CYS A 1 309 ? 0.450 -11.707 12.492 1.00 96.62 309 CYS A C 1
ATOM 2509 O O . CYS A 1 309 ? -0.110 -11.320 11.464 1.00 96.62 309 CYS A O 1
ATOM 2511 N N . ALA A 1 310 ? -0.163 -11.712 13.677 1.00 96.75 310 ALA A N 1
ATOM 2512 C CA . ALA A 1 310 ? -1.540 -11.280 13.888 1.00 96.75 310 ALA A CA 1
ATOM 2513 C C . ALA A 1 310 ? -1.752 -9.838 13.413 1.00 96.75 310 ALA A C 1
ATOM 2515 O O . ALA A 1 310 ? -2.690 -9.563 12.668 1.00 96.75 310 ALA A O 1
ATOM 2516 N N . SER A 1 311 ? -0.830 -8.935 13.754 1.00 94.12 311 SER A N 1
ATOM 2517 C CA . SER A 1 311 ? -0.880 -7.551 13.294 1.00 94.12 311 SER A CA 1
ATOM 2518 C C . SER A 1 311 ? -0.750 -7.459 11.776 1.00 94.12 311 SER A C 1
ATOM 2520 O O . SER A 1 311 ? -1.545 -6.776 11.134 1.00 94.12 311 SER A O 1
ATOM 2522 N N . LEU A 1 312 ? 0.252 -8.120 11.182 1.00 92.81 312 LEU A N 1
ATOM 2523 C CA . LEU A 1 312 ? 0.587 -7.951 9.766 1.00 92.81 312 LEU A CA 1
ATOM 2524 C C . LEU A 1 312 ? -0.426 -8.572 8.795 1.00 92.81 312 LEU A C 1
ATOM 2526 O O . LEU A 1 312 ? -0.604 -8.010 7.708 1.00 92.81 312 LEU A O 1
ATOM 2530 N N . TYR A 1 313 ? -1.048 -9.692 9.175 1.00 95.44 313 TYR A N 1
ATOM 2531 C CA . TYR A 1 313 ? -1.850 -10.530 8.278 1.00 95.44 313 TYR A CA 1
ATOM 2532 C C . TYR A 1 313 ? -3.325 -10.670 8.678 1.00 95.44 313 TYR A C 1
ATOM 2534 O O . TYR A 1 313 ? -4.125 -11.032 7.824 1.00 95.44 313 TYR A O 1
ATOM 2542 N N . PHE A 1 314 ? -3.704 -10.383 9.930 1.00 96.00 314 PHE A N 1
ATOM 2543 C CA . PHE A 1 314 ? -5.065 -10.632 10.438 1.00 96.00 314 PHE A CA 1
ATOM 2544 C C . PHE A 1 314 ? -5.817 -9.380 10.893 1.00 96.00 314 PHE A C 1
ATOM 2546 O O . PHE A 1 314 ? -6.952 -9.483 11.350 1.00 96.00 314 PHE A O 1
ATOM 2553 N N . ASP A 1 315 ? -5.230 -8.201 10.695 1.00 92.81 315 ASP A N 1
ATOM 2554 C CA . ASP A 1 315 ? -5.906 -6.910 10.811 1.00 92.81 315 ASP A CA 1
ATOM 2555 C C . ASP A 1 315 ? -6.039 -6.257 9.417 1.00 92.81 315 ASP A C 1
ATOM 2557 O O . ASP A 1 315 ? -5.232 -5.405 9.036 1.00 92.81 315 ASP A O 1
ATOM 2561 N N . PRO A 1 316 ? -7.012 -6.690 8.592 1.00 91.12 316 PRO A N 1
ATOM 2562 C CA . PRO A 1 316 ? -7.155 -6.241 7.204 1.00 91.12 316 PRO A CA 1
ATOM 2563 C C . PRO A 1 316 ? -7.721 -4.818 7.069 1.00 91.12 316 PRO A C 1
ATOM 2565 O O . PRO A 1 316 ? -7.740 -4.278 5.962 1.00 91.12 316 PRO A O 1
ATOM 2568 N N . LEU A 1 317 ? -8.190 -4.212 8.166 1.00 88.81 317 LEU A N 1
ATOM 2569 C CA . LEU A 1 317 ? -8.794 -2.875 8.163 1.00 88.81 317 LEU A CA 1
ATOM 2570 C C . LEU A 1 317 ? -7.787 -1.766 8.473 1.00 88.81 317 LEU A C 1
ATOM 2572 O O . LEU A 1 317 ? -8.045 -0.600 8.162 1.00 88.81 317 LEU A O 1
ATOM 2576 N N . ARG A 1 318 ? -6.618 -2.110 9.026 1.00 87.88 318 ARG A N 1
ATOM 2577 C CA . ARG A 1 318 ? -5.545 -1.142 9.274 1.00 87.88 318 ARG A CA 1
ATOM 2578 C C . ARG A 1 318 ? -5.142 -0.397 7.998 1.00 87.88 318 ARG A C 1
ATOM 2580 O O . ARG A 1 318 ? -5.134 -0.943 6.892 1.00 87.88 318 ARG A O 1
ATOM 2587 N N . SER A 1 319 ? -4.729 0.858 8.155 1.00 82.81 319 SER A N 1
ATOM 2588 C CA . SER A 1 319 ? -4.444 1.779 7.042 1.00 82.81 319 SER A CA 1
ATOM 2589 C C . SER A 1 319 ? -3.366 1.291 6.067 1.00 82.81 319 SER A C 1
ATOM 2591 O O . SER A 1 319 ? -3.394 1.643 4.890 1.00 82.81 319 SER A O 1
ATOM 2593 N N . ASN A 1 320 ? -2.431 0.458 6.527 1.00 83.75 320 ASN A N 1
ATOM 2594 C CA . ASN A 1 320 ? -1.374 -0.114 5.700 1.00 83.75 320 ASN A CA 1
ATOM 2595 C C . ASN A 1 320 ? -1.625 -1.588 5.326 1.00 83.75 320 ASN A C 1
ATOM 2597 O O . ASN A 1 320 ? -0.694 -2.232 4.847 1.00 83.75 320 ASN A O 1
ATOM 2601 N N . ALA A 1 321 ? -2.807 -2.174 5.552 1.00 88.94 321 ALA A N 1
ATOM 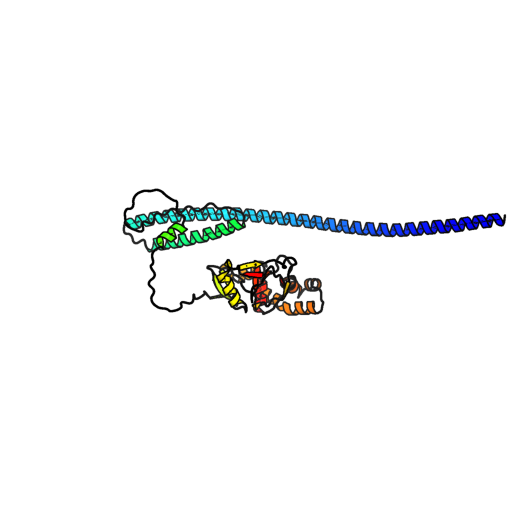2602 C CA . ALA A 1 321 ? -3.131 -3.517 5.050 1.00 88.94 321 ALA A CA 1
ATOM 2603 C C . ALA A 1 321 ? -3.061 -3.576 3.511 1.00 88.94 321 ALA A C 1
ATOM 2605 O O . ALA A 1 321 ? -3.399 -2.585 2.859 1.00 88.94 321 ALA A O 1
ATOM 2606 N N . PRO A 1 322 ? -2.642 -4.716 2.926 1.00 92.06 322 PRO A N 1
ATOM 2607 C CA . PRO A 1 322 ? -2.769 -4.914 1.491 1.00 92.06 322 PRO A CA 1
ATOM 2608 C C . PRO A 1 322 ? -4.242 -4.858 1.086 1.00 92.06 322 PRO A C 1
ATOM 2610 O O . PRO A 1 322 ? -5.125 -5.302 1.822 1.00 92.06 322 PRO A O 1
ATOM 2613 N N . THR A 1 323 ? -4.496 -4.315 -0.099 1.00 94.38 323 THR A N 1
ATOM 2614 C CA . THR A 1 323 ? -5.831 -4.253 -0.696 1.00 94.38 323 THR A CA 1
ATOM 2615 C C . THR A 1 323 ? -5.811 -4.807 -2.107 1.00 94.38 323 THR A C 1
ATOM 2617 O O . THR A 1 323 ? -4.803 -4.704 -2.815 1.00 94.38 323 THR A O 1
ATOM 2620 N N . LEU A 1 324 ? -6.930 -5.410 -2.505 1.00 95.75 324 LEU A N 1
ATOM 2621 C CA . LEU A 1 324 ? -7.061 -6.103 -3.781 1.00 95.75 324 LEU A CA 1
ATOM 2622 C C . LEU A 1 324 ? -8.290 -5.629 -4.557 1.00 95.75 324 LEU A C 1
ATOM 2624 O O . LEU A 1 324 ? -9.339 -5.351 -3.973 1.00 95.75 324 LEU A O 1
ATOM 2628 N N . LEU A 1 325 ? -8.186 -5.637 -5.885 1.00 95.69 325 LEU A N 1
ATOM 2629 C CA . LEU A 1 325 ? -9.350 -5.661 -6.771 1.00 95.69 325 LEU A CA 1
ATOM 2630 C C . LEU A 1 325 ? -9.634 -7.092 -7.207 1.00 95.69 325 LEU A C 1
ATOM 2632 O O . LEU A 1 325 ? -8.717 -7.830 -7.565 1.00 95.69 325 LEU A O 1
ATOM 2636 N N . GLN A 1 326 ? -10.905 -7.472 -7.214 1.00 96.19 326 GLN A N 1
ATOM 2637 C CA . GLN A 1 326 ? -11.331 -8.772 -7.711 1.00 96.19 326 GLN A CA 1
ATOM 2638 C C . GLN A 1 326 ? -11.452 -8.743 -9.240 1.00 96.19 326 GLN A C 1
ATOM 2640 O O . GLN A 1 326 ? -12.237 -7.969 -9.785 1.00 96.19 326 GLN A O 1
ATOM 2645 N N . GLY A 1 327 ? -10.692 -9.592 -9.926 1.00 94.50 327 GLY A N 1
ATOM 2646 C CA . GLY A 1 327 ? -10.861 -9.902 -11.343 1.00 94.50 327 GLY A CA 1
ATOM 2647 C C . GLY A 1 327 ? -11.613 -11.216 -11.553 1.00 94.50 327 GLY A C 1
ATOM 2648 O O . GLY A 1 327 ? -12.016 -11.886 -10.600 1.00 94.50 327 GLY A O 1
ATOM 2649 N N . ASP A 1 328 ? -11.793 -11.599 -12.816 1.00 92.75 328 ASP A N 1
ATOM 2650 C CA . ASP A 1 328 ? -12.341 -12.910 -13.170 1.00 92.75 328 ASP A CA 1
ATOM 2651 C C . ASP A 1 328 ? -11.223 -13.963 -13.158 1.00 92.75 328 ASP A C 1
ATOM 2653 O O . ASP A 1 328 ? -10.399 -14.019 -14.070 1.00 92.75 328 ASP A O 1
ATOM 2657 N N . GLY A 1 329 ? -11.151 -14.747 -12.079 1.00 91.00 329 GLY A N 1
ATOM 2658 C CA . GLY A 1 329 ? -10.128 -15.783 -11.886 1.00 91.00 329 GLY A CA 1
ATOM 2659 C C . GLY A 1 329 ? -8.791 -15.298 -11.305 1.00 91.00 329 GLY A C 1
ATOM 2660 O O . GLY A 1 329 ? -7.839 -16.072 -11.266 1.00 91.00 329 GLY A O 1
ATOM 2661 N N . PHE A 1 330 ? -8.700 -14.046 -10.847 1.00 95.56 330 PHE A N 1
ATOM 2662 C CA . PHE A 1 330 ? -7.504 -13.479 -10.208 1.00 95.56 330 PHE A CA 1
ATOM 2663 C C . PHE A 1 330 ? -7.860 -12.316 -9.274 1.00 95.56 330 PHE A C 1
ATOM 2665 O O . PHE A 1 330 ? -8.961 -11.765 -9.329 1.00 95.56 330 PHE A O 1
ATOM 2672 N N . TYR A 1 331 ? -6.899 -11.895 -8.456 1.00 96.56 331 TYR A N 1
ATOM 2673 C CA . TYR A 1 331 ? -6.955 -10.657 -7.684 1.00 96.56 331 TYR A CA 1
ATOM 2674 C C . TYR A 1 331 ? -5.785 -9.751 -8.063 1.00 96.56 331 TYR A C 1
ATOM 2676 O O . TYR A 1 331 ? -4.657 -10.217 -8.184 1.00 96.56 331 TYR A O 1
ATOM 2684 N N . VAL A 1 332 ? -6.034 -8.452 -8.230 1.00 95.25 332 VAL A N 1
ATOM 2685 C CA . VAL A 1 332 ? -4.984 -7.465 -8.524 1.00 95.25 332 VAL A CA 1
ATOM 2686 C C . VAL A 1 332 ? -4.567 -6.767 -7.251 1.00 95.25 332 VAL A C 1
ATOM 2688 O O . VAL A 1 332 ? -5.379 -6.085 -6.623 1.00 95.25 332 VAL A O 1
ATOM 2691 N N . PHE A 1 333 ? -3.290 -6.876 -6.915 1.00 95.12 333 PHE A N 1
ATOM 2692 C CA . PHE A 1 333 ? -2.681 -6.096 -5.849 1.00 95.12 333 PHE A CA 1
ATOM 2693 C C . PHE A 1 333 ? -2.767 -4.587 -6.136 1.00 95.12 333 PHE A C 1
ATOM 2695 O O . PHE A 1 333 ? -2.395 -4.143 -7.218 1.00 95.12 333 PHE A O 1
ATOM 2702 N N . GLN A 1 334 ? -3.270 -3.793 -5.184 1.00 89.81 334 GLN A N 1
ATOM 2703 C CA . GLN A 1 334 ? -3.453 -2.344 -5.366 1.00 89.81 334 GLN A CA 1
ATOM 2704 C C . GLN A 1 334 ? -2.446 -1.493 -4.597 1.00 89.81 334 GLN A C 1
ATOM 2706 O O . GLN A 1 334 ? -2.008 -0.455 -5.087 1.00 89.81 334 GLN A O 1
ATOM 2711 N N . SER A 1 335 ? -2.123 -1.871 -3.362 1.00 78.94 335 SER A N 1
ATOM 2712 C CA . SER A 1 335 ? -1.401 -0.982 -2.451 1.00 78.94 335 SER A CA 1
ATOM 2713 C C . SER A 1 335 ? -0.678 -1.741 -1.346 1.00 78.94 335 SER A C 1
ATOM 2715 O O . SER A 1 335 ? -0.964 -2.909 -1.130 1.00 78.94 335 SER A O 1
ATOM 2717 N N . ASN A 1 336 ? 0.235 -1.038 -0.663 1.00 81.88 336 ASN A N 1
ATOM 2718 C CA . ASN A 1 336 ? 0.947 -1.347 0.584 1.00 81.88 336 ASN A CA 1
ATOM 2719 C C . ASN A 1 336 ? 1.086 -2.821 0.995 1.00 81.88 336 ASN A C 1
ATOM 2721 O O . ASN A 1 336 ? 0.130 -3.540 1.251 1.00 81.88 336 ASN A O 1
ATOM 2725 N N . GLY A 1 337 ? 2.325 -3.233 1.266 1.00 89.00 337 GLY A N 1
ATOM 2726 C CA . GLY A 1 337 ? 2.591 -4.564 1.818 1.00 89.00 337 GLY A CA 1
ATOM 2727 C C . GLY A 1 337 ? 2.991 -5.608 0.791 1.00 89.00 337 GLY A C 1
ATOM 2728 O O . GLY A 1 337 ? 2.757 -6.787 1.034 1.00 89.00 337 GLY A O 1
ATOM 2729 N N . ARG A 1 338 ? 3.668 -5.195 -0.289 1.00 91.88 338 ARG A N 1
ATOM 2730 C CA . ARG A 1 338 ? 4.343 -6.106 -1.228 1.00 91.88 338 ARG A CA 1
ATOM 2731 C C . ARG A 1 338 ? 5.185 -7.153 -0.480 1.00 91.88 338 ARG A C 1
ATOM 2733 O O . ARG A 1 338 ? 5.041 -8.334 -0.755 1.00 91.88 338 ARG A O 1
ATOM 2740 N N . HIS A 1 339 ? 5.934 -6.749 0.554 1.00 92.62 339 HIS A N 1
ATOM 2741 C CA . HIS A 1 339 ? 6.735 -7.662 1.395 1.00 92.62 339 HIS A CA 1
ATOM 2742 C C . HIS A 1 339 ? 5.893 -8.757 2.059 1.00 92.62 339 HIS A C 1
ATOM 2744 O O . HIS A 1 339 ? 6.270 -9.921 2.043 1.00 92.62 339 HIS A O 1
ATOM 2750 N N . ARG A 1 340 ? 4.722 -8.392 2.601 1.00 92.44 340 ARG A N 1
ATOM 2751 C CA . ARG A 1 340 ? 3.803 -9.331 3.263 1.00 92.44 340 ARG A CA 1
ATOM 2752 C C . ARG A 1 340 ? 3.215 -10.324 2.273 1.00 92.44 340 ARG A C 1
ATOM 2754 O O . ARG A 1 340 ? 3.220 -11.521 2.522 1.00 92.44 340 ARG A O 1
ATOM 2761 N N . VAL A 1 341 ? 2.721 -9.823 1.140 1.00 95.12 341 VAL A N 1
ATOM 2762 C CA . VAL A 1 341 ? 2.133 -10.680 0.105 1.00 95.12 341 VAL A CA 1
ATOM 2763 C C . VAL A 1 341 ? 3.183 -11.644 -0.442 1.00 95.12 341 VAL A C 1
ATOM 2765 O O . VAL A 1 341 ? 2.897 -12.828 -0.560 1.00 95.12 341 VAL A O 1
ATOM 2768 N N . LEU A 1 342 ? 4.405 -11.176 -0.713 1.00 94.88 342 LEU A N 1
ATOM 2769 C CA . LEU A 1 342 ? 5.480 -12.035 -1.209 1.00 94.88 342 LEU A CA 1
ATOM 2770 C C . LEU A 1 342 ? 5.930 -13.069 -0.177 1.00 94.88 342 LEU A C 1
ATOM 2772 O O . LEU A 1 342 ? 5.992 -14.245 -0.513 1.00 94.88 342 LEU A O 1
ATOM 2776 N N . ALA A 1 343 ? 6.148 -12.682 1.080 1.00 95.19 343 ALA A N 1
ATOM 2777 C CA . ALA A 1 343 ? 6.519 -13.633 2.128 1.00 95.19 343 ALA A CA 1
ATOM 2778 C C . ALA A 1 343 ? 5.448 -14.719 2.343 1.00 95.19 343 ALA A C 1
ATOM 2780 O O . ALA A 1 343 ? 5.768 -15.900 2.458 1.00 95.19 343 ALA A O 1
ATOM 2781 N N . ALA A 1 344 ? 4.164 -14.349 2.325 1.00 96.25 344 ALA A N 1
ATOM 2782 C CA . ALA A 1 344 ? 3.074 -15.321 2.370 1.00 96.25 344 ALA A CA 1
ATOM 2783 C C . ALA A 1 344 ? 3.023 -16.202 1.107 1.00 96.25 344 ALA A C 1
ATOM 2785 O O . ALA A 1 344 ? 2.731 -17.395 1.208 1.00 96.25 344 ALA A O 1
ATOM 2786 N N . LYS A 1 345 ? 3.330 -15.643 -0.075 1.00 95.06 345 LYS A N 1
ATOM 2787 C CA . LYS A 1 345 ? 3.349 -16.371 -1.355 1.00 95.06 345 LYS A CA 1
ATOM 2788 C C . LYS A 1 345 ? 4.458 -17.416 -1.400 1.00 95.06 345 LYS A C 1
ATOM 2790 O O . LYS A 1 345 ? 4.208 -18.518 -1.871 1.00 95.06 345 LYS A O 1
ATOM 2795 N N . GLU A 1 346 ? 5.634 -17.110 -0.857 1.00 94.56 346 GLU A N 1
ATOM 2796 C CA . GLU A 1 346 ? 6.743 -18.067 -0.727 1.00 94.56 346 GLU A CA 1
ATOM 2797 C C . GLU A 1 346 ? 6.353 -19.306 0.082 1.00 94.56 346 GLU A C 1
ATOM 2799 O O . GLU A 1 346 ? 6.742 -20.422 -0.256 1.00 94.56 346 GLU A O 1
ATOM 2804 N N . LEU A 1 347 ? 5.538 -19.116 1.121 1.00 95.88 347 LEU A N 1
ATOM 2805 C CA . LEU A 1 347 ? 5.048 -20.197 1.976 1.00 95.88 347 LEU A CA 1
ATOM 2806 C C . LEU A 1 347 ? 3.736 -20.829 1.485 1.00 95.88 347 LEU A C 1
ATOM 2808 O O . LEU A 1 347 ? 3.317 -21.858 2.009 1.00 95.88 347 LEU A O 1
ATOM 2812 N N . GLY A 1 348 ? 3.067 -20.223 0.501 1.00 95.81 348 GLY A N 1
ATOM 2813 C CA . GLY A 1 348 ? 1.762 -20.668 0.014 1.00 95.81 348 GLY A CA 1
ATOM 2814 C C . GLY A 1 348 ? 0.611 -20.447 1.005 1.00 95.81 348 GLY A C 1
ATOM 2815 O O . GLY A 1 348 ? -0.401 -21.145 0.930 1.00 95.81 348 GLY A O 1
ATOM 2816 N N . TYR A 1 349 ? 0.737 -19.498 1.937 1.00 97.44 349 TYR A N 1
ATOM 2817 C CA . TYR A 1 349 ? -0.281 -19.244 2.957 1.00 97.44 349 TYR A CA 1
ATOM 2818 C C . TYR A 1 349 ? -1.263 -18.147 2.551 1.00 97.44 349 TYR A C 1
ATOM 2820 O O . TYR A 1 349 ? -0.893 -17.017 2.242 1.00 97.44 349 TYR A O 1
ATOM 2828 N N . SER A 1 350 ? -2.546 -18.498 2.594 1.00 96.06 350 SER A N 1
ATOM 2829 C CA . SER A 1 350 ? -3.661 -17.566 2.411 1.00 96.06 350 SER A CA 1
ATOM 2830 C C . SER A 1 350 ? -3.940 -16.810 3.708 1.00 96.06 350 SER A C 1
ATOM 2832 O O . SER A 1 350 ? -3.771 -17.362 4.794 1.00 96.06 350 SER A O 1
ATOM 2834 N N . PHE A 1 351 ? -4.404 -15.568 3.605 1.00 95.94 351 PHE A N 1
ATOM 2835 C CA . PHE A 1 351 ? -4.736 -14.733 4.762 1.00 95.94 351 PHE A CA 1
ATOM 2836 C C . PHE A 1 351 ? -5.890 -13.773 4.420 1.00 95.94 351 PHE A C 1
ATOM 2838 O O . PHE A 1 351 ? -6.218 -13.625 3.234 1.00 95.94 351 PHE A O 1
ATOM 2845 N N . PRO A 1 352 ? -6.564 -13.165 5.418 1.00 96.06 352 PRO A N 1
ATOM 2846 C CA . PRO A 1 352 ? -7.687 -12.279 5.150 1.00 96.06 352 PRO A CA 1
ATOM 2847 C C . PRO A 1 352 ? -7.198 -10.954 4.563 1.00 96.06 352 PRO A C 1
ATOM 2849 O O . PRO A 1 352 ? -6.333 -10.283 5.124 1.00 96.06 352 PRO A O 1
ATOM 2852 N N . VAL A 1 353 ? -7.783 -10.551 3.437 1.00 95.31 353 VAL A N 1
ATOM 2853 C CA . VAL A 1 353 ? -7.432 -9.317 2.730 1.00 95.31 353 VAL A CA 1
ATOM 2854 C C . VAL A 1 353 ? -8.687 -8.519 2.417 1.00 95.31 353 VAL A C 1
ATOM 2856 O O . VAL A 1 353 ? -9.746 -9.080 2.126 1.00 95.31 353 VAL A O 1
ATOM 2859 N N . ARG A 1 354 ? -8.567 -7.191 2.459 1.00 95.00 354 ARG A N 1
ATOM 2860 C CA . ARG A 1 354 ? -9.642 -6.290 2.053 1.00 95.00 354 ARG A CA 1
ATOM 2861 C C . ARG A 1 354 ? -9.722 -6.197 0.529 1.00 95.00 354 ARG A C 1
ATOM 2863 O O . ARG A 1 354 ? -8.751 -5.840 -0.142 1.00 95.00 354 ARG A O 1
ATOM 2870 N N . ILE A 1 355 ? -10.907 -6.467 0.001 1.00 95.31 355 ILE A N 1
ATOM 2871 C CA . ILE A 1 355 ? -11.266 -6.266 -1.398 1.00 95.31 355 ILE A CA 1
ATOM 2872 C C . ILE A 1 355 ? -11.919 -4.891 -1.519 1.00 95.31 355 ILE A C 1
ATOM 2874 O O . ILE A 1 355 ? -12.816 -4.567 -0.747 1.00 95.31 355 ILE A O 1
ATOM 2878 N N . THR A 1 356 ? -11.466 -4.071 -2.464 1.00 94.00 356 THR A N 1
ATOM 2879 C CA . THR A 1 356 ? -11.913 -2.670 -2.601 1.00 94.00 356 THR A CA 1
ATOM 2880 C C . THR A 1 356 ? -12.770 -2.418 -3.836 1.00 94.00 356 THR A C 1
ATOM 2882 O O . THR A 1 356 ? -13.176 -1.289 -4.090 1.00 94.00 356 THR A O 1
ATOM 2885 N N . GLY A 1 357 ? -13.022 -3.452 -4.632 1.00 94.94 357 GLY A N 1
ATOM 2886 C CA . GLY A 1 357 ? -13.814 -3.348 -5.847 1.00 94.94 357 GLY A CA 1
ATOM 2887 C C . GLY A 1 357 ? -13.660 -4.567 -6.739 1.00 94.94 357 GLY A C 1
ATOM 2888 O O . GLY A 1 357 ? -12.848 -5.463 -6.479 1.00 94.94 357 GLY A O 1
ATOM 2889 N N . ARG A 1 358 ? -14.424 -4.569 -7.827 1.00 95.50 358 ARG A N 1
ATOM 2890 C CA . ARG A 1 358 ? -14.373 -5.575 -8.884 1.00 95.50 358 ARG A CA 1
ATOM 2891 C C . ARG A 1 358 ? -14.017 -4.938 -10.221 1.00 95.50 358 ARG A C 1
ATOM 2893 O O . ARG A 1 358 ? -14.474 -3.848 -10.541 1.00 95.50 358 ARG A O 1
ATOM 2900 N N . LEU A 1 359 ? -13.223 -5.639 -11.018 1.00 95.50 359 LEU A N 1
ATOM 2901 C CA . LEU A 1 359 ? -12.940 -5.276 -12.400 1.00 95.50 359 LEU A CA 1
ATOM 2902 C C . LEU A 1 359 ? -14.105 -5.712 -13.291 1.00 95.50 359 LEU A C 1
ATOM 2904 O O . LEU A 1 359 ? -14.438 -6.895 -13.352 1.00 95.50 359 LEU A O 1
ATOM 2908 N N . ILE A 1 360 ? -14.706 -4.757 -13.997 1.00 94.62 360 ILE A N 1
ATOM 2909 C CA . ILE A 1 360 ? -15.796 -4.984 -14.949 1.00 94.62 360 ILE A CA 1
ATOM 2910 C C . ILE A 1 360 ? -15.342 -4.526 -16.328 1.00 94.62 360 ILE A C 1
ATOM 2912 O O . ILE A 1 360 ? -14.763 -3.450 -16.474 1.00 94.62 360 ILE A O 1
ATOM 2916 N N . LYS A 1 361 ? -15.590 -5.344 -17.350 1.00 92.31 361 LYS A N 1
ATOM 2917 C CA . LYS A 1 361 ? -15.316 -4.967 -18.735 1.00 92.31 361 LYS A CA 1
ATOM 2918 C C . LYS A 1 361 ? -16.339 -3.919 -19.187 1.00 92.31 361 LYS A C 1
ATOM 2920 O O . LYS A 1 361 ? -17.530 -4.105 -18.974 1.00 92.31 361 LYS A O 1
ATOM 2925 N N . LYS A 1 362 ? -15.867 -2.819 -19.770 1.00 89.75 362 LYS A N 1
ATOM 2926 C CA . LYS A 1 362 ? -16.688 -1.776 -20.391 1.00 89.75 362 LYS A CA 1
ATOM 2927 C C . LYS A 1 362 ? -17.413 -2.377 -21.596 1.00 89.75 362 LYS A C 1
ATOM 2929 O O . LYS A 1 362 ? -16.797 -3.132 -22.352 1.00 89.75 362 LYS A O 1
ATOM 2934 N N . ASP A 1 363 ? -18.691 -2.042 -21.728 1.00 75.44 363 ASP A N 1
ATOM 2935 C CA . ASP A 1 363 ? -19.534 -2.442 -22.861 1.00 75.44 363 ASP A CA 1
ATOM 2936 C C . ASP A 1 363 ? -19.107 -1.785 -24.181 1.00 75.44 363 ASP A C 1
ATOM 2938 O O . ASP A 1 363 ? -18.676 -0.603 -24.155 1.00 75.44 363 ASP A O 1
#

Secondary structure (DSSP, 8-state):
-HHHHHHHHHHHHHHHHHHHHHHHHHHHHHHHHHHHHHHHHHHHHHHHHHHHHHHHHHHHHHHHHHHHHHHHHHHHHHHHHHHHHHHHHHHHHHHHHHHHHTT---HHHHHHHHHHHHHHHHHHHHHHHHHHHTT--PPP--------------------PPPHHHHHHHHHS-----------------EEEETTEEEEEEETTEEEE--STTHHHHHHHHHTGGGEEEE-TT-TT-EEEEE-GGGEE--EE-HHHHH-HHHHHHTTSTT--HHHHHHHHTTHHHHHHHHHTT--HHHHHT-TTTHHHHHHHH-TTSTTS-EEEE-SS-EEEEES-HHHHHHHHHHT--EEEEEEEEEEE--

Sequence (363 aa):
MRSDIHSETELLEQKTEEEEQEKETLENREIILRTALGQLEEDIQVSGILEKTFESVEKDRQGVLKKLEEFREYVQSLHFQMKETVDETQRSWKTIQELKELDEDVSESEGILLDRMVLLEETHKQLEDVAVRLGMQLDAMECSFETDVSGRKVSQHMKPRHTIGDLIAGIFGKKERQESGKEKQENQRKIQDFSGFVVAEMRPGQWNIIGGTGFEAYSAYDKNIDQYTVDGTGYENDVVQMVDINSIEGIYLWQDDIDNPERFWSQHHSEGTKESFVEIASHIPEVQEQLNCGVPLYKLLENERLGACASLYFDPLRSNAPTLLQGDGFYVFQSNGRHRVLAAKELGYSFPVRITGRLIKKD